Protein AF-A0A6V7HCN8-F1 (afdb_monomer_lite)

Radius of gyration: 25.18 Å; chains: 1; bounding box: 65×36×80 Å

Foldseek 3Di:
DPPPFDWDWDFWAKDFPPWKWKFQAQDPVDGTQIATPDPVSVPHPWDWPKDWDFDDPPPPPGTFKIKIKTKTFDPGAGFKMKMKTWMWIFDDDPDTDIDIEIEIDIDGDPARFQEKEKEFEWDWDDPDAPDDDIYIYTPPIDMDTHHDDDNVHMRMYMYMYGYDTDIDTHGDDPVVVVVCVVVVVVVVVVVVVVVVVD

Organism: NCBI:txid395501

Secondary structure (DSSP, 8-state):
-------EEE-PEEEEEEEEEEEEESBTTB--EEEES-GGG---SS--EEEEEEE-SS-SSS--EEEEEEEE--SS---EEEEEEEEEEEE-SSS-EEEEEEEEEEEE-SS-EEEEEEEEEEEEEE--SSS--EEEEEEEEEEEEEE---TTS-EEEEEEEEE---PEEE---HHHHHHHHHHHHHHHHHHHHHHHT-

Sequence (198 aa):
YSLKTYVLVEKPGVSFNYKYLLLANKDYNINPVVCSTFKTYKDNEIKDDCVVREIDTNIDGKKDILKFEAHFYTDQAVKSLKLLLFFNFQLNQLFTTTVESIAYLTHTLNEEVQKVCFYGDLILQQKSLLTSEVAAKITNKYVMEEAGYTNDNVIIIQAELVYKDHLIYYQPSIWEELKWIWIQYISCFLVLAYIAKH

InterPro domains:
  IPR019306 Transmembrane protein 231 [PF10149] (4-146)
  IPR019306 Transmembrane protein 231 [PTHR14605] (7-147)

Structure (mmCIF, N/CA/C/O backbone):
data_AF-A0A6V7HCN8-F1
#
_entry.id   AF-A0A6V7HCN8-F1
#
loop_
_atom_site.group_PDB
_atom_site.id
_atom_site.type_symbol
_atom_site.label_atom_id
_atom_site.label_alt_id
_atom_site.label_comp_id
_atom_site.label_asym_id
_atom_site.label_entity_id
_atom_site.label_seq_id
_atom_site.pdbx_PDB_ins_code
_atom_site.Cartn_x
_atom_site.Cartn_y
_atom_site.Cartn_z
_atom_site.occupancy
_atom_site.B_iso_or_equiv
_atom_site.auth_seq_id
_atom_site.auth_comp_id
_atom_site.auth_asym_id
_atom_site.auth_atom_id
_atom_site.pdbx_PDB_model_num
ATOM 1 N N . TYR A 1 1 ? -12.303 17.338 40.214 1.00 39.09 1 TYR A N 1
ATOM 2 C CA . TYR A 1 1 ? -12.497 15.952 39.756 1.00 39.09 1 TYR A CA 1
ATOM 3 C C . TYR A 1 1 ? -11.580 15.718 38.573 1.00 39.09 1 TYR A C 1
ATOM 5 O O . TYR A 1 1 ? -11.766 16.353 37.546 1.00 39.09 1 TYR A O 1
ATOM 13 N N . SER A 1 2 ? -10.532 14.915 38.758 1.00 32.19 2 SER A N 1
ATOM 14 C CA . SER A 1 2 ? -9.638 14.530 37.663 1.00 32.19 2 SER A CA 1
ATOM 15 C C . SER A 1 2 ? -10.388 13.518 36.800 1.00 32.19 2 SER A C 1
ATOM 17 O O . SER A 1 2 ? -10.763 12.460 37.307 1.00 32.19 2 SER A O 1
ATOM 19 N N . LEU A 1 3 ? -10.697 13.874 35.551 1.00 45.09 3 LEU A N 1
ATOM 20 C CA . LEU A 1 3 ? -11.291 12.951 34.586 1.00 45.09 3 LEU A CA 1
ATOM 21 C C . LEU A 1 3 ? -10.298 11.808 34.385 1.00 45.09 3 LEU A C 1
ATOM 23 O O . LEU A 1 3 ? -9.196 12.003 33.880 1.00 45.09 3 LEU A O 1
ATOM 27 N N . LYS A 1 4 ? -10.668 10.623 34.862 1.00 44.12 4 LYS A N 1
ATOM 28 C CA . LYS A 1 4 ? -9.879 9.410 34.697 1.00 44.12 4 LYS A CA 1
ATOM 29 C C . LYS A 1 4 ? -10.006 9.017 33.227 1.00 44.12 4 LYS A C 1
ATOM 31 O O . LYS A 1 4 ? -11.032 8.487 32.818 1.00 44.12 4 LYS A O 1
ATOM 36 N N . THR A 1 5 ? -9.012 9.362 32.417 1.00 50.47 5 THR A N 1
ATOM 37 C CA . THR A 1 5 ? -9.014 9.052 30.986 1.00 50.47 5 THR A CA 1
ATOM 38 C C . THR A 1 5 ? -8.833 7.547 30.819 1.00 50.47 5 THR A C 1
ATOM 40 O O . THR A 1 5 ? -7.733 7.022 30.980 1.00 50.47 5 THR A O 1
ATOM 43 N N . TYR A 1 6 ? -9.921 6.828 30.553 1.00 55.03 6 TYR A N 1
ATOM 44 C CA . TYR A 1 6 ? -9.846 5.430 30.151 1.00 55.03 6 TYR A CA 1
ATOM 45 C C . TYR A 1 6 ? -9.465 5.387 28.679 1.00 55.03 6 TYR A C 1
ATOM 47 O O . TYR A 1 6 ? -10.261 5.734 27.816 1.00 55.03 6 TYR A O 1
ATOM 55 N N . VAL A 1 7 ? -8.226 4.992 28.410 1.00 58.25 7 VAL A N 1
ATOM 56 C CA . VAL A 1 7 ? -7.756 4.701 27.062 1.00 58.25 7 VAL A CA 1
ATOM 57 C C . VAL A 1 7 ? -8.004 3.221 26.809 1.00 58.25 7 VAL A C 1
ATOM 59 O O . VAL A 1 7 ? -7.355 2.377 27.429 1.00 58.25 7 VAL A O 1
ATOM 62 N N . LEU A 1 8 ? -8.940 2.905 25.914 1.00 60.06 8 LEU A N 1
ATOM 63 C CA . LEU A 1 8 ? -9.013 1.562 25.346 1.00 60.06 8 LEU A CA 1
ATOM 64 C C . LEU A 1 8 ? -8.081 1.467 24.140 1.00 60.06 8 LEU A C 1
ATOM 66 O O . LEU A 1 8 ? -7.886 2.452 23.433 1.00 60.06 8 LEU A O 1
ATOM 70 N N . VAL A 1 9 ? -7.531 0.275 23.943 1.00 64.75 9 VAL A N 1
ATOM 71 C CA . VAL A 1 9 ? -6.580 -0.072 22.900 1.00 64.75 9 VAL A CA 1
ATOM 72 C C . VAL A 1 9 ? -7.155 -1.219 22.078 1.00 64.75 9 VAL A C 1
ATOM 74 O O . VAL A 1 9 ? -7.399 -2.293 22.623 1.00 64.75 9 VAL A O 1
ATOM 77 N N . GLU A 1 10 ? -7.312 -1.000 20.775 1.00 71.12 10 GLU A N 1
ATOM 78 C CA . GLU A 1 10 ? -7.805 -2.005 19.830 1.00 71.12 10 GLU A CA 1
ATOM 79 C C . GLU A 1 10 ? -6.794 -2.294 18.711 1.00 71.12 10 GLU A C 1
ATOM 81 O O . GLU A 1 10 ? -6.105 -1.387 18.240 1.00 71.12 10 GLU A O 1
ATOM 86 N N . LYS A 1 11 ? -6.739 -3.564 18.276 1.00 76.56 11 LYS A N 1
ATOM 87 C CA . LYS A 1 11 ? -6.034 -4.026 17.072 1.00 76.56 11 LYS A CA 1
ATOM 88 C C . LYS A 1 11 ? -7.039 -4.161 15.913 1.00 76.56 11 LYS A C 1
ATOM 90 O O . LYS A 1 11 ? -7.888 -5.053 15.986 1.00 76.56 11 LYS A O 1
ATOM 95 N N . PRO A 1 12 ? -6.949 -3.342 14.847 1.00 82.06 12 PRO A N 1
ATOM 96 C CA . PRO A 1 12 ? -7.844 -3.455 13.699 1.00 82.06 12 PRO A CA 1
ATOM 97 C C . PRO A 1 12 ? -7.558 -4.718 12.880 1.00 82.06 12 PRO A C 1
ATOM 99 O O . PRO A 1 12 ? -6.405 -5.092 12.667 1.00 82.06 12 PRO A O 1
ATOM 102 N N . GLY A 1 13 ? -8.609 -5.349 12.361 1.00 86.94 13 GLY A N 1
ATOM 103 C CA . GLY A 1 13 ? -8.475 -6.349 11.303 1.00 86.94 13 GLY A CA 1
ATOM 104 C C . GLY A 1 13 ? -8.160 -5.662 9.976 1.00 86.94 13 GLY A C 1
ATOM 105 O O . GLY A 1 13 ? -8.893 -4.762 9.577 1.00 86.94 13 GLY A O 1
ATOM 106 N N . VAL A 1 14 ? -7.087 -6.060 9.295 1.00 91.00 14 VAL A N 1
ATOM 107 C CA . VAL A 1 14 ? -6.696 -5.492 7.995 1.00 91.00 14 VAL A CA 1
ATOM 108 C C . VAL A 1 14 ? -7.159 -6.420 6.878 1.00 91.00 14 VAL A C 1
ATOM 110 O O . VAL A 1 14 ? -6.968 -7.631 6.956 1.00 91.00 14 VAL A O 1
ATOM 113 N N . SER A 1 15 ? -7.753 -5.853 5.832 1.00 91.62 15 SER A N 1
ATOM 114 C CA . SER A 1 15 ? -8.060 -6.574 4.596 1.00 91.62 15 SER A CA 1
ATOM 115 C C . SER A 1 15 ? -7.709 -5.718 3.387 1.00 91.62 15 SER A C 1
ATOM 117 O O . SER A 1 15 ? -8.043 -4.531 3.333 1.00 91.62 15 SER A O 1
ATOM 119 N N . PHE A 1 16 ? -7.004 -6.303 2.421 1.00 94.12 16 PHE A N 1
ATOM 120 C CA . PHE A 1 16 ? -6.712 -5.637 1.163 1.00 94.12 16 PHE A CA 1
ATOM 121 C C . PHE A 1 16 ? -7.877 -5.805 0.188 1.00 94.12 16 PHE A C 1
ATOM 123 O O . PHE A 1 16 ? -8.375 -6.905 -0.040 1.00 94.12 16 PHE A O 1
ATOM 130 N N . ASN A 1 17 ? -8.301 -4.709 -0.440 1.00 92.62 17 ASN A N 1
ATOM 131 C CA . ASN A 1 17 ? -9.475 -4.722 -1.316 1.00 92.62 17 ASN A CA 1
ATOM 132 C C . ASN A 1 17 ? -9.174 -5.237 -2.729 1.00 92.62 17 ASN A C 1
ATOM 134 O O . ASN A 1 17 ? -10.048 -5.159 -3.593 1.00 92.62 17 ASN A O 1
ATOM 138 N N . TYR A 1 18 ? -7.939 -5.679 -2.999 1.00 92.56 18 TYR A N 1
ATOM 139 C CA . TYR A 1 18 ? -7.466 -6.025 -4.344 1.00 92.56 18 TYR A CA 1
ATOM 140 C C . TYR A 1 18 ? -7.726 -4.906 -5.357 1.00 92.56 18 TYR A C 1
ATOM 142 O O . TYR A 1 18 ? -8.009 -5.151 -6.524 1.00 92.56 18 TYR A O 1
ATOM 150 N N . LYS A 1 19 ? -7.640 -3.656 -4.889 1.00 93.19 19 LYS A N 1
ATOM 151 C CA . LYS A 1 19 ? -7.724 -2.445 -5.703 1.00 93.19 19 LYS A CA 1
ATOM 152 C C . LYS A 1 19 ? -6.408 -1.699 -5.574 1.00 93.19 19 LYS A C 1
ATOM 154 O O . LYS A 1 19 ? -5.956 -1.433 -4.458 1.00 93.19 19 LYS A O 1
ATOM 159 N N . TYR A 1 20 ? -5.807 -1.364 -6.709 1.00 93.62 20 TYR A N 1
ATOM 160 C CA . TYR A 1 20 ? -4.538 -0.645 -6.755 1.00 93.62 20 TYR A CA 1
ATOM 161 C C . TYR A 1 20 ? -4.430 0.259 -7.983 1.00 93.62 20 TYR A C 1
ATOM 163 O O . TYR A 1 20 ? -5.088 0.052 -9.011 1.00 93.62 20 TYR A O 1
ATOM 171 N N . LEU A 1 21 ? -3.582 1.277 -7.863 1.00 93.12 21 LEU A N 1
ATOM 172 C CA . LEU A 1 21 ? -3.203 2.173 -8.948 1.00 93.12 21 LEU A CA 1
ATOM 173 C C . LEU A 1 21 ? -1.723 2.525 -8.804 1.00 93.12 21 LEU A C 1
ATOM 175 O O . LEU A 1 21 ? -1.341 3.249 -7.885 1.00 93.12 21 LEU A O 1
ATOM 179 N N . LEU A 1 22 ? -0.911 2.009 -9.716 1.00 93.12 22 LEU A N 1
ATOM 180 C CA . LEU A 1 22 ? 0.474 2.403 -9.915 1.00 93.12 22 LEU A CA 1
ATOM 181 C C . LEU A 1 22 ? 0.540 3.412 -11.063 1.00 93.12 22 LEU A C 1
ATOM 183 O O . LEU A 1 22 ? -0.032 3.172 -12.122 1.00 93.12 22 LEU A O 1
ATOM 187 N N . LEU A 1 23 ? 1.260 4.509 -10.854 1.00 92.12 23 LEU A N 1
ATOM 188 C CA . LEU A 1 23 ? 1.624 5.492 -11.867 1.00 92.12 23 LEU A CA 1
ATOM 189 C C . LEU A 1 23 ? 3.148 5.631 -11.864 1.00 92.12 23 LEU A C 1
ATOM 191 O O . LEU A 1 23 ? 3.724 6.174 -10.915 1.00 92.12 23 LEU A O 1
ATOM 195 N N . ALA A 1 24 ? 3.788 5.151 -12.922 1.00 91.81 24 ALA A N 1
ATOM 196 C CA . ALA A 1 24 ? 5.212 5.309 -13.169 1.00 91.81 24 ALA A CA 1
ATOM 197 C C . ALA A 1 24 ? 5.426 6.428 -14.198 1.00 91.81 24 ALA A C 1
ATOM 199 O O . ALA A 1 24 ? 5.250 6.244 -15.400 1.00 91.81 24 ALA A O 1
ATOM 200 N N . ASN A 1 25 ? 5.756 7.625 -13.714 1.00 91.69 25 ASN A N 1
ATOM 201 C CA . ASN A 1 25 ? 5.894 8.815 -14.549 1.00 91.69 25 ASN A CA 1
ATOM 202 C C . ASN A 1 25 ? 7.311 8.896 -15.122 1.00 91.69 25 ASN A C 1
ATOM 204 O O . ASN A 1 25 ? 8.282 8.944 -14.363 1.00 91.69 25 ASN A O 1
ATOM 208 N N . LYS A 1 26 ? 7.406 8.970 -16.450 1.00 88.25 26 LYS A N 1
ATOM 209 C CA . LYS A 1 26 ? 8.655 9.201 -17.188 1.00 88.25 26 LYS A CA 1
ATOM 210 C C . LYS A 1 26 ? 9.039 10.680 -17.207 1.00 88.25 26 LYS A C 1
ATOM 212 O O . LYS A 1 26 ? 10.163 11.039 -16.887 1.00 88.25 26 LYS A O 1
ATOM 217 N N . ASP A 1 27 ? 8.088 11.555 -17.535 1.00 82.62 27 ASP A N 1
ATOM 218 C CA . ASP A 1 27 ? 8.280 13.008 -17.559 1.00 82.62 27 ASP A CA 1
ATOM 219 C C . ASP A 1 27 ? 6.940 13.754 -17.435 1.00 82.62 27 ASP A C 1
ATOM 221 O O . ASP A 1 27 ? 5.881 13.134 -17.465 1.00 82.62 27 ASP A O 1
ATOM 225 N N . TYR A 1 28 ? 6.968 15.086 -17.330 1.00 76.12 28 TYR A N 1
ATOM 226 C CA . TYR A 1 28 ? 5.763 15.923 -17.224 1.00 76.12 28 TYR A CA 1
ATOM 227 C C . TYR A 1 28 ? 4.869 15.894 -18.472 1.00 76.12 28 TYR A C 1
ATOM 229 O O . TYR A 1 28 ? 3.658 16.063 -18.356 1.00 76.12 28 TYR A O 1
ATOM 237 N N . ASN A 1 29 ? 5.457 15.689 -19.653 1.00 79.69 29 ASN A N 1
ATOM 238 C CA . ASN A 1 29 ? 4.760 15.771 -20.943 1.00 79.69 29 ASN A CA 1
ATOM 239 C C . ASN A 1 29 ? 4.456 14.399 -21.559 1.00 79.69 29 ASN A C 1
ATOM 241 O O . ASN A 1 29 ? 3.999 14.325 -22.697 1.00 79.69 29 ASN A O 1
ATOM 245 N N . ILE A 1 30 ? 4.766 13.318 -20.845 1.00 81.88 30 ILE A N 1
ATOM 246 C CA . ILE A 1 30 ? 4.691 11.954 -21.363 1.00 81.88 30 ILE A CA 1
ATOM 247 C C . ILE A 1 30 ? 3.754 11.166 -20.468 1.00 81.88 30 ILE A C 1
ATOM 249 O O . ILE A 1 30 ? 3.858 11.230 -19.242 1.00 81.88 30 ILE A O 1
ATOM 253 N N . ASN A 1 31 ? 2.845 10.413 -21.087 1.00 83.12 31 ASN A N 1
ATOM 254 C CA . ASN A 1 31 ? 1.912 9.582 -20.345 1.00 83.12 31 ASN A CA 1
ATOM 255 C C . ASN A 1 31 ? 2.682 8.611 -19.432 1.00 83.12 31 ASN A C 1
ATOM 257 O O . ASN A 1 31 ? 3.656 7.985 -19.875 1.00 83.12 31 ASN A O 1
ATOM 261 N N . PRO A 1 32 ? 2.284 8.496 -18.155 1.00 87.00 32 PRO A N 1
ATOM 262 C CA . PRO A 1 32 ? 2.897 7.540 -17.253 1.00 87.00 32 PRO A CA 1
ATOM 263 C C . PRO A 1 32 ? 2.566 6.116 -17.690 1.00 87.00 32 PRO A C 1
ATOM 265 O O . PRO A 1 32 ? 1.514 5.864 -18.275 1.00 87.00 32 PRO A O 1
ATOM 268 N N . VAL A 1 33 ? 3.429 5.172 -17.327 1.00 88.00 33 VAL A N 1
ATOM 269 C CA . VAL A 1 33 ? 3.049 3.762 -17.348 1.00 88.00 33 VAL A CA 1
ATOM 270 C C . VAL A 1 33 ? 2.113 3.537 -16.168 1.00 88.00 33 VAL A C 1
ATOM 272 O O . VAL A 1 33 ? 2.497 3.726 -15.010 1.00 88.00 33 VAL A O 1
ATOM 275 N N . VAL A 1 34 ? 0.861 3.196 -16.455 1.00 88.75 34 VAL A N 1
ATOM 276 C CA . VAL A 1 34 ? -0.126 2.905 -15.418 1.00 88.75 34 VAL A CA 1
ATOM 277 C C . VAL A 1 34 ? -0.167 1.400 -15.197 1.00 88.75 34 VAL A C 1
ATOM 279 O O . VAL A 1 34 ? 0.010 0.632 -16.130 1.00 88.75 34 VAL A O 1
ATOM 282 N N . CYS A 1 35 ? -0.424 0.958 -13.975 1.00 88.44 35 CYS A N 1
ATOM 283 C CA . CYS A 1 35 ? -0.897 -0.399 -13.757 1.00 88.44 35 CYS A CA 1
ATOM 284 C C . CYS A 1 35 ? -1.997 -0.398 -12.709 1.00 88.44 35 CYS A C 1
ATOM 286 O O . CYS A 1 35 ? -1.803 0.079 -11.585 1.00 88.44 35 CYS A O 1
ATOM 288 N N . SER A 1 36 ? -3.185 -0.875 -13.077 1.00 88.06 36 SER A N 1
ATOM 289 C CA . SER A 1 36 ? -4.358 -0.681 -12.235 1.00 88.06 36 SER A CA 1
ATOM 290 C C . SER A 1 36 ? -5.448 -1.723 -12.423 1.00 88.06 36 SER A C 1
ATOM 292 O O . SER A 1 36 ? -5.665 -2.267 -13.497 1.00 88.06 36 SER A O 1
ATOM 294 N N . THR A 1 37 ? -6.231 -1.915 -11.365 1.00 87.12 37 THR A N 1
ATOM 295 C CA . THR A 1 37 ? -7.496 -2.658 -11.404 1.00 87.12 37 THR A CA 1
ATOM 296 C C . THR A 1 37 ? -8.666 -1.835 -11.951 1.00 87.12 37 THR A C 1
ATOM 298 O O . THR A 1 37 ? -9.747 -2.375 -12.193 1.00 87.12 37 THR A O 1
ATOM 301 N N . PHE A 1 38 ? -8.503 -0.517 -12.110 1.00 84.62 38 PHE A N 1
ATOM 302 C CA . PHE A 1 38 ? -9.566 0.384 -12.550 1.00 84.62 38 PHE A CA 1
ATOM 303 C C . PHE A 1 38 ? -9.623 0.484 -14.079 1.00 84.62 38 PHE A C 1
ATOM 305 O O . PHE A 1 38 ? -8.653 0.845 -14.735 1.00 84.62 38 PHE A O 1
ATOM 312 N N . LYS A 1 39 ? -10.805 0.231 -14.659 1.00 73.06 39 LYS A N 1
ATOM 313 C CA . LYS A 1 39 ? -11.010 0.242 -16.120 1.00 73.06 39 LYS A CA 1
ATOM 314 C C . LYS A 1 39 ? -10.942 1.637 -16.757 1.00 73.06 39 LYS A C 1
ATOM 316 O O . LYS A 1 39 ? -10.807 1.720 -17.968 1.00 73.06 39 LYS A O 1
ATOM 321 N N . THR A 1 40 ? -11.072 2.707 -15.973 1.00 70.62 40 THR A N 1
ATOM 322 C CA . THR A 1 40 ? -11.107 4.096 -16.467 1.00 70.62 40 THR A CA 1
ATOM 323 C C . THR A 1 40 ? -9.747 4.579 -16.976 1.00 70.62 40 THR A C 1
ATOM 325 O O . THR A 1 40 ? -9.699 5.458 -17.823 1.00 70.62 40 THR A O 1
ATOM 328 N N . TYR A 1 41 ? -8.650 3.981 -16.506 1.00 62.78 41 TYR A N 1
ATOM 329 C CA . TYR A 1 41 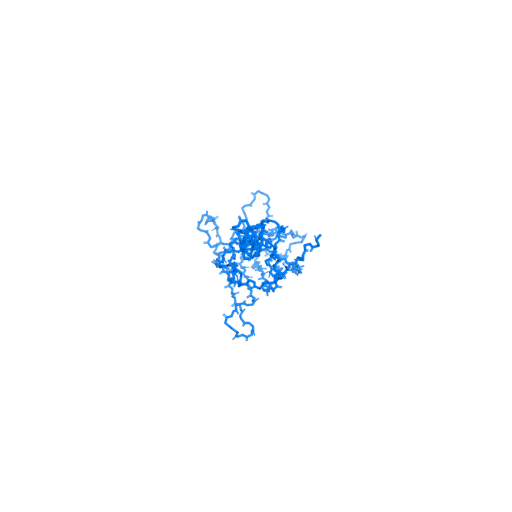? -7.278 4.351 -16.877 1.00 62.78 41 TYR A CA 1
ATOM 330 C C . TYR A 1 41 ? -6.690 3.424 -17.956 1.00 62.78 41 TYR A C 1
ATOM 332 O O . TYR A 1 41 ? -5.488 3.201 -17.994 1.00 62.78 41 TYR A O 1
ATOM 340 N N . LYS A 1 42 ? -7.548 2.831 -18.798 1.00 53.94 42 LYS A N 1
ATOM 341 C CA . LYS A 1 42 ? -7.196 1.730 -19.710 1.00 53.94 42 LYS A CA 1
ATOM 342 C C . LYS A 1 42 ? -6.492 2.109 -21.011 1.00 53.94 42 LYS A C 1
ATOM 344 O O . LYS A 1 42 ? -6.131 1.187 -21.737 1.00 53.94 42 LYS A O 1
ATOM 349 N N . ASP A 1 43 ? -6.264 3.387 -21.301 1.00 57.56 43 ASP A N 1
ATOM 350 C CA . ASP A 1 43 ? -5.416 3.789 -22.436 1.00 57.56 43 ASP A CA 1
ATOM 351 C C . ASP A 1 43 ? -3.927 3.620 -22.079 1.00 57.56 43 ASP A C 1
ATOM 353 O O . ASP A 1 43 ? -3.138 4.561 -22.093 1.00 57.56 43 ASP A O 1
ATOM 357 N N . ASN A 1 44 ? -3.561 2.392 -21.713 1.00 56.62 44 ASN A N 1
ATOM 358 C CA . ASN A 1 44 ? -2.193 1.935 -21.545 1.00 56.62 44 ASN A CA 1
ATOM 359 C C . ASN A 1 44 ? -1.800 1.130 -22.779 1.00 56.62 44 ASN A C 1
ATOM 361 O O . ASN A 1 44 ? -2.434 0.128 -23.106 1.00 56.62 44 ASN A O 1
ATOM 365 N N . GLU A 1 45 ? -0.708 1.521 -23.427 1.00 55.25 45 GLU A N 1
ATOM 366 C CA . GLU A 1 45 ? -0.130 0.780 -24.555 1.00 55.25 45 GLU A CA 1
ATOM 367 C C . GLU A 1 45 ? 0.547 -0.539 -24.125 1.00 55.25 45 GLU A C 1
ATOM 369 O O . GLU A 1 45 ? 0.912 -1.355 -24.971 1.00 55.25 45 GLU A O 1
ATOM 374 N N . ILE A 1 46 ? 0.704 -0.782 -22.816 1.00 58.94 46 ILE A N 1
ATOM 375 C CA . ILE A 1 46 ? 1.430 -1.930 -22.259 1.00 58.94 46 ILE A CA 1
ATOM 376 C C . ILE A 1 46 ? 0.452 -2.959 -21.680 1.00 58.94 46 ILE A C 1
ATOM 378 O O . ILE A 1 46 ? -0.557 -2.626 -21.061 1.00 58.94 46 ILE A O 1
ATOM 382 N N . LYS A 1 47 ? 0.772 -4.244 -21.870 1.00 64.69 47 LYS A N 1
ATOM 383 C CA . LYS A 1 47 ? 0.084 -5.362 -21.221 1.00 64.69 47 LYS A CA 1
ATOM 384 C C . LYS A 1 47 ? 0.438 -5.351 -19.730 1.00 64.69 47 LYS A C 1
ATOM 386 O O . LYS A 1 47 ? 1.550 -5.726 -19.382 1.00 64.69 47 LYS A O 1
ATOM 391 N N . ASP A 1 48 ? -0.493 -4.908 -18.887 1.00 63.78 48 ASP A N 1
ATOM 392 C CA . ASP A 1 48 ? -0.332 -4.834 -17.427 1.00 63.78 48 ASP A CA 1
ATOM 393 C C . ASP A 1 48 ? 0.099 -6.199 -16.833 1.00 63.78 48 ASP A C 1
ATOM 395 O O . ASP A 1 48 ? -0.735 -7.089 -16.649 1.00 63.78 48 ASP A O 1
ATOM 399 N N . ASP A 1 49 ? 1.390 -6.378 -16.526 1.00 76.25 49 ASP A N 1
ATOM 400 C CA . ASP A 1 49 ? 1.928 -7.535 -15.788 1.00 76.25 49 ASP A CA 1
ATOM 401 C C . ASP A 1 49 ? 2.156 -7.147 -14.323 1.00 76.25 49 ASP A C 1
ATOM 403 O O . ASP A 1 49 ? 3.282 -6.977 -13.851 1.00 76.25 49 ASP A O 1
ATOM 407 N N . CYS A 1 50 ? 1.050 -6.918 -13.610 1.00 86.69 50 CYS A N 1
ATOM 408 C CA . CYS A 1 50 ? 1.080 -6.649 -12.177 1.00 86.69 50 CYS A CA 1
ATOM 409 C C . CYS A 1 50 ? 0.466 -7.793 -11.396 1.00 86.69 50 CYS A C 1
ATOM 411 O O . CYS A 1 50 ? -0.684 -8.182 -11.607 1.00 86.69 50 CYS A O 1
ATOM 413 N N . VAL A 1 51 ? 1.239 -8.282 -10.439 1.00 91.81 51 VAL A N 1
ATOM 414 C CA . VAL A 1 51 ? 0.898 -9.400 -9.581 1.00 91.81 51 VAL A CA 1
ATOM 415 C C . VAL A 1 51 ? 0.853 -8.901 -8.146 1.00 91.81 51 VAL A C 1
ATOM 417 O O . VAL A 1 51 ? 1.796 -8.296 -7.639 1.00 91.81 51 VAL A O 1
ATOM 420 N N . VAL A 1 52 ? -0.256 -9.180 -7.466 1.00 93.56 52 VAL A N 1
ATOM 421 C CA . VAL A 1 52 ? -0.424 -8.856 -6.047 1.00 93.56 52 VAL A CA 1
ATOM 422 C C . VAL A 1 52 ? -0.693 -10.129 -5.266 1.00 93.56 52 VAL A C 1
ATOM 424 O O . VAL A 1 52 ? -1.493 -10.965 -5.685 1.00 93.56 52 VAL A O 1
ATOM 427 N N . ARG A 1 53 ? 0.003 -10.294 -4.142 1.00 94.69 53 ARG A N 1
ATOM 428 C CA . ARG A 1 53 ? -0.042 -11.485 -3.290 1.00 94.69 53 ARG A CA 1
ATOM 429 C C . ARG A 1 53 ? -0.103 -11.078 -1.824 1.00 94.69 53 ARG A C 1
ATOM 431 O O . ARG A 1 53 ? 0.630 -10.193 -1.399 1.00 94.69 53 ARG A O 1
ATOM 438 N N . GLU A 1 54 ? -0.933 -11.763 -1.046 1.00 94.62 54 GLU A N 1
ATOM 439 C CA . GLU A 1 54 ? -0.965 -11.640 0.413 1.00 94.62 54 GLU A CA 1
ATOM 440 C C . GLU A 1 54 ? -0.462 -12.929 1.066 1.00 94.62 54 GLU A C 1
ATOM 442 O O . GLU A 1 54 ? -0.921 -14.031 0.742 1.00 94.62 54 GLU A O 1
ATOM 447 N N . ILE A 1 55 ? 0.463 -12.787 2.009 1.00 94.69 55 ILE A N 1
ATOM 448 C CA . ILE A 1 55 ? 1.127 -13.890 2.701 1.00 94.69 55 ILE A CA 1
ATOM 449 C C . ILE A 1 55 ? 0.673 -13.903 4.155 1.00 94.69 55 ILE A C 1
ATOM 451 O O . ILE A 1 55 ? 0.642 -12.869 4.818 1.00 94.69 55 ILE A O 1
ATOM 455 N N . ASP A 1 56 ? 0.318 -15.094 4.618 1.00 93.25 56 ASP A N 1
ATOM 456 C CA . ASP A 1 56 ? 0.072 -15.428 6.018 1.00 93.25 56 ASP A CA 1
ATOM 457 C C . ASP A 1 56 ? 1.328 -16.160 6.515 1.00 93.25 56 ASP A C 1
ATOM 459 O O . ASP A 1 56 ? 1.681 -17.216 5.982 1.00 93.25 56 ASP A O 1
ATOM 463 N N . THR A 1 57 ? 2.071 -15.539 7.431 1.00 92.25 57 THR A N 1
ATOM 464 C CA . THR A 1 57 ? 3.396 -16.011 7.867 1.00 92.25 57 THR A CA 1
ATOM 465 C C . THR A 1 57 ? 3.284 -16.957 9.057 1.00 92.25 57 THR A C 1
ATOM 467 O O . THR A 1 57 ? 4.134 -17.833 9.227 1.00 92.25 57 THR A O 1
ATOM 470 N N . ASN A 1 58 ? 2.254 -16.791 9.888 1.00 91.75 58 ASN A N 1
ATOM 471 C CA . ASN A 1 58 ? 2.047 -17.571 11.108 1.00 91.75 58 ASN A CA 1
ATOM 472 C C . ASN A 1 58 ? 0.940 -18.642 10.971 1.00 91.75 58 ASN A C 1
ATOM 474 O O . ASN A 1 58 ? 0.751 -19.429 11.898 1.00 91.75 58 ASN A O 1
ATOM 478 N N . ILE A 1 59 ? 0.277 -18.714 9.809 1.00 90.62 59 ILE A N 1
ATOM 479 C CA . ILE A 1 59 ? -0.791 -19.662 9.461 1.00 90.62 59 ILE A CA 1
ATOM 480 C C . ILE A 1 59 ? -1.994 -19.521 10.414 1.00 90.62 59 ILE A C 1
ATOM 482 O O . ILE A 1 59 ? -2.656 -20.502 10.760 1.00 90.62 59 ILE A O 1
ATOM 486 N N . ASP A 1 60 ? -2.284 -18.302 10.874 1.00 89.88 60 ASP A N 1
ATOM 487 C CA . ASP A 1 60 ? -3.438 -18.023 11.737 1.00 89.88 60 ASP A CA 1
ATOM 488 C C . ASP A 1 60 ? -4.724 -17.707 10.945 1.00 89.88 60 ASP A C 1
ATOM 490 O O . ASP A 1 60 ? -5.792 -17.491 11.529 1.00 89.88 60 ASP A O 1
ATOM 494 N N . GLY A 1 61 ? -4.640 -17.726 9.609 1.00 86.69 61 GLY A N 1
ATOM 495 C CA . GLY A 1 61 ? -5.731 -17.414 8.692 1.00 86.69 61 GLY A CA 1
ATOM 496 C C . GLY A 1 61 ? -5.869 -15.921 8.390 1.00 86.69 61 GLY A C 1
ATOM 497 O O . GLY A 1 61 ? -6.722 -15.549 7.577 1.00 86.69 61 GLY A O 1
ATOM 498 N N . LYS A 1 62 ? -5.050 -15.059 9.001 1.00 88.31 62 LYS A N 1
ATOM 499 C CA . LYS A 1 62 ? -4.961 -13.629 8.705 1.00 88.31 62 LYS A CA 1
ATOM 500 C C . LYS A 1 62 ? -3.739 -13.363 7.842 1.00 88.31 62 LYS A C 1
ATOM 502 O O . LYS A 1 62 ? -2.709 -14.015 7.922 1.00 88.31 62 LYS A O 1
ATOM 507 N N . LYS A 1 63 ? -3.873 -12.391 6.948 1.00 91.75 63 LYS A N 1
ATOM 508 C CA . LYS A 1 63 ? -2.761 -11.961 6.106 1.00 91.75 63 LYS A CA 1
ATOM 509 C C . LYS A 1 63 ? -1.858 -11.039 6.915 1.00 91.75 63 LYS A C 1
ATOM 511 O O . LYS A 1 63 ? -2.365 -10.166 7.612 1.00 91.75 63 LYS A O 1
ATOM 516 N N . ASP A 1 64 ? -0.550 -11.226 6.788 1.00 92.62 64 ASP A N 1
ATOM 517 C CA . ASP A 1 64 ? 0.471 -10.451 7.499 1.00 92.62 64 ASP A CA 1
ATOM 518 C C . ASP A 1 64 ? 1.247 -9.524 6.564 1.00 92.62 64 ASP A C 1
ATOM 520 O O . ASP A 1 64 ? 1.708 -8.464 6.979 1.00 92.62 64 ASP A O 1
ATOM 524 N N . ILE A 1 65 ? 1.455 -9.938 5.311 1.00 95.06 65 ILE A N 1
ATOM 525 C CA . ILE A 1 65 ? 2.326 -9.230 4.369 1.00 95.06 65 ILE A CA 1
ATOM 526 C C . ILE A 1 65 ? 1.632 -9.100 3.019 1.00 95.06 65 ILE A C 1
ATOM 528 O O . ILE A 1 65 ? 1.191 -10.093 2.439 1.00 95.06 65 ILE A O 1
ATOM 532 N N . LEU A 1 66 ? 1.607 -7.884 2.479 1.00 96.69 66 LEU A N 1
ATOM 533 C CA . LEU A 1 66 ? 1.231 -7.609 1.097 1.00 96.69 66 LEU A CA 1
ATOM 534 C C . LEU A 1 66 ? 2.486 -7.488 0.238 1.00 96.69 66 LEU A C 1
ATOM 536 O O . LEU A 1 66 ? 3.340 -6.651 0.519 1.00 96.69 66 LEU A O 1
ATOM 540 N N . LYS A 1 67 ? 2.557 -8.262 -0.843 1.00 96.88 67 LYS A N 1
ATOM 541 C CA .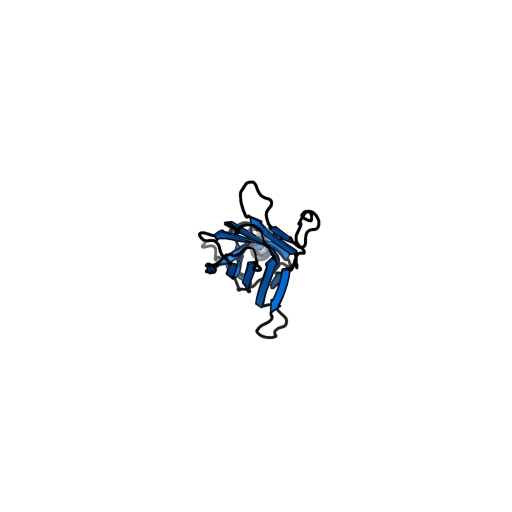 LYS A 1 67 ? 3.569 -8.131 -1.893 1.00 96.88 67 LYS A CA 1
ATOM 542 C C . LYS A 1 67 ? 2.906 -7.684 -3.189 1.00 96.88 67 LYS A C 1
ATOM 544 O O . LYS A 1 67 ? 2.035 -8.371 -3.718 1.00 96.88 67 LYS A O 1
ATOM 549 N N . PHE A 1 68 ? 3.328 -6.537 -3.689 1.00 96.12 68 PHE A N 1
ATOM 550 C CA . PHE A 1 68 ? 2.947 -5.979 -4.977 1.00 96.12 68 PHE A CA 1
ATOM 551 C C . PHE A 1 68 ? 4.164 -6.019 -5.897 1.00 96.12 68 PHE A C 1
ATOM 553 O O . PHE A 1 68 ? 5.255 -5.630 -5.489 1.00 96.12 68 PHE A O 1
ATOM 560 N N . GLU A 1 69 ? 3.980 -6.481 -7.124 1.00 95.12 69 GLU A N 1
ATOM 561 C CA . GLU A 1 69 ? 5.040 -6.619 -8.114 1.00 95.12 69 GLU A CA 1
ATOM 562 C C . GLU A 1 69 ? 4.497 -6.199 -9.479 1.00 95.12 69 GLU A C 1
ATOM 564 O O . GLU A 1 69 ? 3.416 -6.630 -9.872 1.00 95.12 69 GLU A O 1
ATOM 569 N N . ALA A 1 70 ? 5.214 -5.321 -10.172 1.00 92.94 70 ALA A N 1
ATOM 570 C CA . ALA A 1 70 ? 4.843 -4.813 -11.483 1.00 92.94 70 ALA A CA 1
ATOM 571 C C . ALA A 1 70 ? 6.038 -4.879 -12.428 1.00 92.94 70 ALA A C 1
ATOM 573 O O . ALA A 1 70 ? 7.122 -4.390 -12.096 1.00 92.94 70 ALA A O 1
ATOM 574 N N . HIS A 1 71 ? 5.806 -5.454 -13.603 1.00 91.88 71 HIS A N 1
ATOM 575 C CA . HIS A 1 71 ? 6.796 -5.648 -14.651 1.00 91.88 71 HIS A CA 1
ATOM 576 C C . HIS A 1 71 ? 6.334 -4.955 -15.928 1.00 91.88 71 HIS A C 1
ATOM 578 O O . HIS A 1 71 ? 5.238 -5.211 -16.424 1.00 91.88 71 HIS A O 1
ATOM 584 N N . PHE A 1 72 ? 7.157 -4.067 -16.477 1.00 88.94 72 PHE A N 1
ATOM 585 C CA . PHE A 1 72 ? 6.839 -3.419 -17.747 1.00 88.94 72 PHE A CA 1
ATOM 586 C C . PHE A 1 72 ? 8.083 -2.950 -18.494 1.00 88.94 72 PHE A C 1
ATOM 588 O O . PHE A 1 72 ? 9.122 -2.661 -17.904 1.00 88.94 72 PHE A O 1
ATOM 595 N N . TYR A 1 73 ? 7.946 -2.849 -19.812 1.00 87.44 73 TYR A N 1
ATOM 596 C CA . TYR A 1 73 ? 8.924 -2.199 -20.674 1.00 87.44 73 TYR A CA 1
ATOM 597 C C . TYR A 1 73 ? 8.592 -0.719 -20.806 1.00 87.44 73 TYR A C 1
ATOM 599 O O . TYR A 1 73 ? 7.425 -0.333 -20.829 1.00 87.44 73 TYR A O 1
ATOM 607 N N . THR A 1 74 ? 9.620 0.109 -20.916 1.00 85.38 74 THR A N 1
ATOM 608 C CA . THR A 1 74 ? 9.469 1.537 -21.170 1.00 85.38 74 THR A CA 1
ATOM 609 C C . THR A 1 74 ? 10.592 1.996 -22.088 1.00 85.38 74 THR A C 1
ATOM 611 O O . THR A 1 74 ? 11.698 1.470 -22.058 1.00 85.38 74 THR A O 1
ATOM 614 N N . ASP A 1 75 ? 10.276 2.956 -22.942 1.00 85.50 75 ASP A N 1
ATOM 615 C CA . ASP A 1 75 ? 11.198 3.606 -23.870 1.00 85.50 75 ASP A CA 1
ATOM 616 C C . ASP A 1 75 ? 12.075 4.663 -23.183 1.00 85.50 75 ASP A C 1
ATOM 618 O O . ASP A 1 75 ? 13.125 5.043 -23.703 1.00 85.50 75 ASP A O 1
ATOM 622 N N . GLN A 1 76 ? 11.639 5.142 -22.017 1.00 87.81 76 GLN A N 1
ATOM 623 C CA . GLN A 1 76 ? 12.351 6.124 -21.208 1.00 87.81 76 GLN A CA 1
ATOM 624 C C . GLN A 1 76 ? 12.374 5.738 -19.734 1.00 87.81 76 GLN A C 1
ATOM 626 O O . GLN A 1 76 ? 11.420 5.144 -19.217 1.00 87.81 76 GLN A O 1
ATOM 631 N N . ALA A 1 77 ? 13.438 6.165 -19.054 1.00 88.94 77 ALA A N 1
ATOM 632 C CA . ALA A 1 77 ? 13.607 5.966 -17.628 1.00 88.94 77 ALA A CA 1
ATOM 633 C C . ALA A 1 77 ? 12.452 6.592 -16.833 1.00 88.94 77 ALA A C 1
ATOM 635 O O . ALA A 1 77 ? 11.961 7.687 -17.128 1.00 88.94 77 ALA A O 1
ATOM 636 N N . VAL A 1 78 ? 12.023 5.891 -15.789 1.00 91.50 78 VAL A N 1
ATOM 637 C CA . VAL A 1 78 ? 10.986 6.376 -14.880 1.00 91.50 78 VAL A CA 1
ATOM 638 C C . VAL A 1 78 ? 11.607 7.362 -13.894 1.00 91.50 78 VAL A C 1
ATOM 640 O O . VAL A 1 78 ? 12.597 7.048 -13.245 1.00 91.5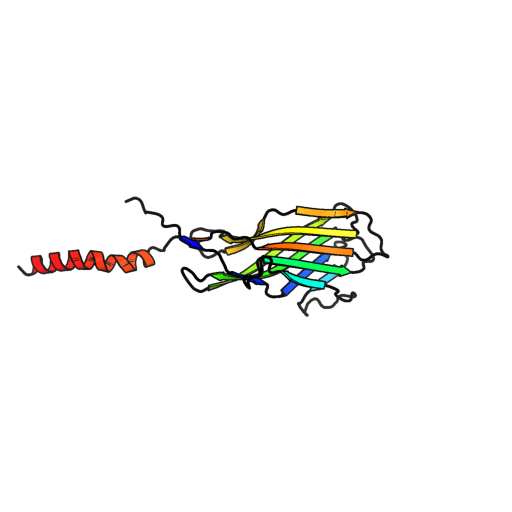0 78 VAL A O 1
ATOM 643 N N . LYS A 1 79 ? 11.003 8.544 -13.740 1.00 92.75 79 LYS A N 1
ATOM 644 C CA . LYS A 1 79 ? 11.465 9.590 -12.810 1.00 92.75 79 LYS A CA 1
ATOM 645 C C . LYS A 1 79 ? 10.724 9.586 -11.480 1.00 92.75 79 LYS A C 1
ATOM 647 O O . LYS A 1 79 ? 11.274 9.988 -10.460 1.00 92.75 79 LYS A O 1
ATOM 652 N N . SER A 1 80 ? 9.451 9.189 -11.460 1.00 93.81 80 SER A N 1
ATOM 653 C CA . SER A 1 80 ? 8.696 9.129 -10.204 1.00 93.81 80 SER A CA 1
ATOM 654 C C . SER A 1 80 ? 7.642 8.041 -10.191 1.00 93.81 80 SER A C 1
ATOM 656 O O . SER A 1 80 ? 6.980 7.768 -11.191 1.00 93.81 80 SER A O 1
ATOM 658 N N . LEU A 1 81 ? 7.451 7.467 -9.012 1.00 94.25 81 LEU A N 1
ATOM 659 C CA . LEU A 1 81 ? 6.521 6.386 -8.750 1.00 94.25 81 LEU A CA 1
ATOM 660 C C . LEU A 1 81 ? 5.460 6.853 -7.768 1.00 94.25 81 LEU A C 1
ATOM 662 O O . LEU A 1 81 ? 5.779 7.445 -6.738 1.00 94.25 81 LEU A O 1
ATOM 666 N N . LYS A 1 82 ? 4.199 6.564 -8.081 1.00 95.25 82 LYS A N 1
ATOM 667 C CA . LYS A 1 82 ? 3.061 6.743 -7.178 1.00 95.25 82 LYS A CA 1
ATOM 668 C C . LYS A 1 82 ? 2.266 5.450 -7.148 1.00 95.25 82 LYS A C 1
ATOM 670 O O . LYS A 1 82 ? 1.759 5.026 -8.178 1.00 95.25 82 LYS A O 1
ATOM 675 N N . LEU A 1 83 ? 2.144 4.837 -5.981 1.00 95.56 83 LEU A N 1
ATOM 676 C CA . LEU A 1 83 ? 1.386 3.611 -5.773 1.00 95.56 83 LEU A CA 1
ATOM 677 C C . LEU A 1 83 ? 0.314 3.857 -4.710 1.00 95.56 83 LEU A C 1
ATOM 679 O O . LEU A 1 83 ? 0.608 4.248 -3.580 1.00 95.56 83 LEU A O 1
ATOM 683 N N . LEU A 1 84 ? -0.940 3.642 -5.099 1.00 95.69 84 LEU A N 1
ATOM 684 C CA . LEU A 1 84 ? -2.107 3.704 -4.232 1.00 95.69 84 LEU A CA 1
ATOM 685 C C . LEU A 1 84 ? -2.625 2.286 -4.011 1.00 95.69 84 LEU A C 1
ATOM 687 O O . LEU A 1 84 ? -2.933 1.576 -4.970 1.00 95.69 84 LEU A O 1
ATOM 691 N N . LEU A 1 85 ? -2.752 1.900 -2.746 1.00 96.06 85 LEU A N 1
ATOM 692 C CA . LEU A 1 85 ? -3.243 0.595 -2.312 1.00 96.06 85 LEU A CA 1
ATOM 693 C C . LEU A 1 85 ? -4.452 0.803 -1.400 1.00 96.06 85 LEU A C 1
ATOM 695 O O . LEU A 1 85 ? -4.391 1.600 -0.465 1.00 96.06 85 LEU A O 1
ATOM 699 N N . PHE A 1 86 ? -5.553 0.112 -1.675 1.00 95.56 86 PHE A N 1
ATOM 700 C CA . PHE A 1 86 ? -6.827 0.336 -0.991 1.00 95.56 86 PHE A CA 1
ATOM 701 C C . PHE A 1 86 ? -7.106 -0.781 0.016 1.00 95.56 86 PHE A C 1
ATOM 703 O O . PHE A 1 86 ? -7.084 -1.962 -0.335 1.00 95.56 86 PHE A O 1
ATOM 710 N N . PHE A 1 87 ? -7.421 -0.399 1.249 1.00 94.62 87 PHE A N 1
ATOM 711 C CA . PHE A 1 87 ? -7.608 -1.305 2.377 1.00 94.62 87 PHE A CA 1
ATOM 712 C C . PHE A 1 87 ? -8.911 -1.021 3.111 1.00 94.62 87 PHE A C 1
ATOM 714 O O . PHE A 1 87 ? -9.349 0.127 3.202 1.00 94.62 87 PHE A O 1
ATOM 721 N N . ASN A 1 88 ? -9.461 -2.070 3.711 1.00 92.25 88 ASN A N 1
ATOM 722 C CA . ASN A 1 88 ? -10.534 -1.991 4.686 1.00 92.25 88 ASN A CA 1
ATOM 723 C C . ASN A 1 88 ? -10.001 -2.420 6.053 1.00 92.25 88 ASN A C 1
ATOM 725 O O . ASN A 1 88 ? -9.454 -3.517 6.201 1.00 92.25 88 ASN A O 1
ATOM 729 N N . PHE A 1 89 ? -10.195 -1.562 7.051 1.00 89.38 89 PHE A N 1
ATOM 730 C CA . PHE A 1 89 ? -9.838 -1.820 8.440 1.00 89.38 89 PHE A CA 1
ATOM 731 C C . PHE A 1 89 ? -11.094 -2.052 9.272 1.00 89.38 89 PHE A C 1
ATOM 733 O O . PHE A 1 89 ? -11.955 -1.181 9.360 1.00 89.38 89 PHE A O 1
ATOM 740 N N . GLN A 1 90 ? -11.204 -3.222 9.888 1.00 86.81 90 GLN A N 1
ATOM 741 C CA . GLN A 1 90 ? -12.343 -3.609 10.712 1.00 86.81 90 GLN A CA 1
ATOM 742 C C . GLN A 1 90 ? -12.039 -3.358 12.190 1.00 86.81 90 GLN A C 1
ATOM 744 O O . GLN A 1 90 ? -11.045 -3.866 12.712 1.00 86.81 90 GLN A O 1
ATOM 749 N N . LEU A 1 91 ? -12.908 -2.599 12.854 1.00 81.88 91 LEU A N 1
ATOM 750 C CA . LEU A 1 91 ? -12.916 -2.390 14.302 1.00 81.88 91 LEU A CA 1
ATOM 751 C C . LEU A 1 91 ? -14.133 -3.119 14.865 1.00 81.88 91 LEU A C 1
ATOM 753 O O . LEU A 1 91 ? -15.223 -2.986 14.316 1.00 81.88 91 LEU A O 1
ATOM 757 N N . ASN A 1 92 ? -13.944 -3.915 15.911 1.00 76.06 92 ASN A N 1
ATOM 758 C CA . ASN A 1 92 ? -14.948 -4.804 16.489 1.00 76.06 92 ASN A CA 1
ATOM 759 C C . ASN A 1 92 ? -15.015 -4.752 18.026 1.00 76.06 92 ASN A C 1
ATOM 761 O O . ASN A 1 92 ? -15.958 -5.310 18.583 1.00 76.06 92 ASN A O 1
ATOM 765 N N . GLN A 1 93 ? -14.053 -4.147 18.735 1.00 71.00 93 GLN A N 1
ATOM 766 C CA . GLN A 1 93 ? -14.012 -4.230 20.204 1.00 71.00 93 GLN A CA 1
ATOM 767 C C . GLN A 1 93 ? -15.029 -3.318 20.899 1.00 71.00 93 GLN A C 1
ATOM 769 O O . GLN A 1 93 ? -15.692 -3.761 21.834 1.00 71.00 93 GLN A O 1
ATOM 774 N N . LEU A 1 94 ? -15.154 -2.057 20.474 1.00 65.94 94 LEU A N 1
ATOM 775 C CA . LEU A 1 94 ? -16.099 -1.098 21.074 1.00 65.94 94 LEU A CA 1
ATOM 776 C C . LEU A 1 94 ? -17.337 -0.863 20.214 1.00 65.94 94 LEU A C 1
ATOM 778 O O . LEU A 1 94 ? -18.445 -0.731 20.728 1.00 65.94 94 LEU A O 1
ATOM 782 N N . PHE A 1 95 ? -17.139 -0.798 18.903 1.00 66.38 95 PHE A N 1
ATOM 783 C CA . PHE A 1 95 ? -18.187 -0.613 17.915 1.00 66.38 95 PHE A CA 1
ATOM 784 C C . PHE A 1 95 ? -17.770 -1.337 16.640 1.00 66.38 95 PHE A C 1
ATOM 786 O O . PHE A 1 95 ? -16.617 -1.247 16.227 1.00 66.38 95 PHE A O 1
ATOM 793 N N . THR A 1 96 ? -18.701 -2.064 16.026 1.00 75.06 96 THR A N 1
ATOM 794 C CA . THR A 1 96 ? -18.451 -2.752 14.758 1.00 75.06 96 THR A CA 1
ATOM 795 C C . THR A 1 96 ? -18.481 -1.734 13.626 1.00 75.06 96 THR A C 1
ATOM 797 O O . THR A 1 96 ? -19.550 -1.250 13.254 1.00 75.06 96 THR A O 1
ATOM 800 N N . THR A 1 97 ? -17.315 -1.387 13.086 1.00 81.00 97 THR A N 1
ATOM 801 C CA . THR A 1 97 ? -17.199 -0.494 11.929 1.00 81.00 97 THR A CA 1
ATOM 802 C C . THR A 1 97 ? -16.116 -0.951 10.964 1.00 81.00 97 THR A C 1
ATOM 804 O O . THR A 1 97 ? -15.169 -1.645 11.333 1.00 81.00 97 THR A O 1
ATOM 807 N N . THR A 1 98 ? -16.233 -0.505 9.720 1.00 84.69 98 THR A N 1
ATOM 808 C CA . THR A 1 98 ? -15.234 -0.714 8.677 1.00 84.69 98 THR A CA 1
ATOM 809 C C . THR A 1 98 ? -14.755 0.635 8.165 1.00 84.69 98 THR A C 1
ATOM 811 O O . THR A 1 98 ? -15.536 1.408 7.614 1.00 84.69 98 THR A O 1
ATOM 814 N N . VAL A 1 99 ? -13.469 0.918 8.337 1.00 86.38 99 VAL A N 1
ATOM 815 C CA . VAL A 1 99 ? -12.815 2.117 7.817 1.00 86.38 99 VAL A CA 1
ATOM 816 C C . VAL A 1 99 ? -12.186 1.781 6.472 1.00 86.38 99 VAL A C 1
ATOM 818 O O . VAL A 1 99 ? -11.252 0.982 6.400 1.00 86.38 99 VAL A O 1
ATOM 821 N N . GLU A 1 100 ? -12.674 2.409 5.408 1.00 90.31 100 GLU A N 1
ATOM 822 C CA . GLU A 1 100 ? -12.036 2.348 4.093 1.00 90.31 100 GLU A CA 1
ATOM 823 C C . GLU A 1 100 ? -10.894 3.368 4.036 1.00 90.31 100 GLU A C 1
ATOM 825 O O . GLU A 1 100 ? -11.067 4.540 4.381 1.00 90.31 100 GLU A O 1
ATOM 830 N N . SER A 1 101 ? -9.702 2.940 3.624 1.00 91.38 101 SER A N 1
ATOM 831 C CA . SER A 1 101 ? -8.540 3.825 3.574 1.00 91.38 101 SER A CA 1
ATOM 832 C C . SER A 1 101 ? -7.567 3.481 2.453 1.00 91.38 101 SER A C 1
ATOM 834 O O . SER A 1 101 ? -7.588 2.390 1.884 1.00 91.38 101 SER A O 1
ATOM 836 N N . ILE A 1 102 ? -6.697 4.438 2.130 1.00 93.25 102 ILE A N 1
ATOM 837 C CA . ILE A 1 102 ? -5.726 4.341 1.039 1.00 93.25 102 ILE A CA 1
ATOM 838 C C . ILE A 1 102 ? -4.326 4.493 1.617 1.00 93.25 102 ILE A C 1
ATOM 840 O O . ILE A 1 102 ? -4.014 5.505 2.244 1.00 93.25 102 ILE A O 1
ATOM 844 N N . ALA A 1 103 ? -3.464 3.515 1.361 1.00 94.12 103 ALA A N 1
ATOM 845 C CA . ALA A 1 103 ? -2.039 3.648 1.593 1.00 94.12 103 ALA A CA 1
ATOM 846 C C . ALA A 1 103 ? -1.386 4.250 0.343 1.00 94.12 103 ALA A C 1
ATOM 848 O O . ALA A 1 103 ? -1.501 3.707 -0.758 1.00 94.12 103 ALA A O 1
ATOM 849 N N . TYR A 1 104 ? -0.717 5.387 0.524 1.00 94.94 104 TYR A N 1
ATOM 850 C CA . TYR A 1 104 ? -0.060 6.123 -0.552 1.00 94.94 104 TYR A CA 1
ATOM 851 C C . TYR A 1 104 ? 1.464 6.033 -0.424 1.00 94.94 104 TYR A C 1
ATOM 853 O O . TYR A 1 104 ? 2.059 6.483 0.565 1.00 94.94 104 TYR A O 1
ATOM 861 N N . LEU A 1 105 ? 2.092 5.448 -1.440 1.00 94.69 105 LEU A N 1
ATOM 862 C CA . LEU A 1 105 ? 3.536 5.419 -1.642 1.00 94.69 105 LEU A CA 1
ATOM 863 C C . LEU A 1 105 ? 3.883 6.356 -2.791 1.00 94.69 105 LEU A C 1
ATOM 865 O O . LEU A 1 105 ? 3.299 6.271 -3.866 1.00 94.69 105 LEU A O 1
ATOM 869 N N . THR A 1 106 ? 4.840 7.245 -2.562 1.00 95.06 106 THR A N 1
ATOM 870 C CA . THR A 1 106 ? 5.383 8.117 -3.599 1.00 95.06 106 THR A CA 1
ATOM 871 C C . THR A 1 106 ? 6.885 8.187 -3.438 1.00 95.06 106 THR A C 1
ATOM 873 O O . THR A 1 106 ? 7.373 8.266 -2.309 1.00 95.06 106 THR A O 1
ATOM 876 N N . HIS A 1 107 ? 7.600 8.167 -4.555 1.00 94.69 107 HIS A N 1
ATOM 877 C CA . HIS A 1 107 ? 9.053 8.242 -4.565 1.00 94.69 107 HIS A CA 1
ATOM 878 C C . HIS A 1 107 ? 9.554 8.864 -5.858 1.00 94.69 107 HIS A C 1
ATOM 880 O O . HIS A 1 107 ? 9.015 8.585 -6.929 1.00 94.69 107 HIS A O 1
ATOM 886 N N . THR A 1 108 ? 10.572 9.707 -5.743 1.00 93.94 108 THR A N 1
ATOM 887 C CA . THR A 1 108 ? 11.251 10.319 -6.884 1.00 93.94 108 THR A CA 1
ATOM 888 C C . THR A 1 108 ? 12.602 9.647 -7.025 1.00 93.94 108 THR A C 1
ATOM 890 O O . THR A 1 108 ? 13.331 9.527 -6.044 1.00 93.94 108 THR A O 1
ATOM 893 N N . LEU A 1 109 ? 12.904 9.199 -8.235 1.00 91.56 109 LEU A N 1
ATOM 894 C CA . LEU A 1 109 ? 14.127 8.488 -8.567 1.00 91.56 109 LEU A CA 1
ATOM 895 C C . LEU A 1 109 ? 15.189 9.510 -8.969 1.00 91.56 109 LEU A C 1
ATOM 897 O O . LEU A 1 109 ? 14.913 10.418 -9.756 1.00 91.56 109 LEU A O 1
ATOM 901 N N . ASN A 1 110 ? 16.380 9.385 -8.386 1.00 82.88 110 ASN A N 1
ATOM 902 C CA . ASN A 1 110 ? 17.492 10.300 -8.659 1.00 82.88 110 ASN A CA 1
ATOM 903 C C . ASN A 1 110 ? 18.346 9.831 -9.841 1.00 82.88 110 ASN A C 1
ATOM 905 O O . ASN A 1 110 ? 18.967 10.650 -10.514 1.00 82.88 110 ASN A O 1
ATOM 909 N N . GLU A 1 111 ? 18.365 8.522 -10.081 1.00 87.88 111 GLU A N 1
ATOM 910 C CA . GLU A 1 111 ? 19.107 7.873 -11.154 1.00 87.88 111 GLU A CA 1
ATOM 911 C C . GLU A 1 111 ? 18.159 7.058 -12.039 1.00 87.88 111 GLU A C 1
ATOM 913 O O . GLU A 1 111 ? 17.018 6.766 -11.671 1.00 87.88 111 GLU A O 1
ATOM 918 N N . GLU A 1 112 ? 18.635 6.684 -13.224 1.00 91.06 112 GLU A N 1
ATOM 919 C CA . GLU A 1 112 ? 17.896 5.803 -14.120 1.00 91.06 112 GLU A CA 1
ATOM 920 C C . GLU A 1 112 ? 18.009 4.353 -13.624 1.00 91.06 112 GLU A C 1
ATOM 922 O O . GLU A 1 112 ? 19.034 3.675 -13.776 1.00 91.06 112 GLU A O 1
ATOM 927 N N . VAL A 1 113 ? 16.933 3.888 -12.993 1.00 92.06 113 VAL A N 1
ATOM 928 C CA . VAL A 1 113 ? 16.861 2.589 -12.316 1.00 92.06 113 VAL A CA 1
ATOM 929 C C . VAL A 1 113 ? 16.155 1.533 -13.157 1.00 92.06 113 VAL A C 1
ATOM 931 O O . VAL A 1 113 ? 15.179 1.810 -13.855 1.00 92.06 113 VAL A O 1
ATOM 934 N N . GLN A 1 114 ?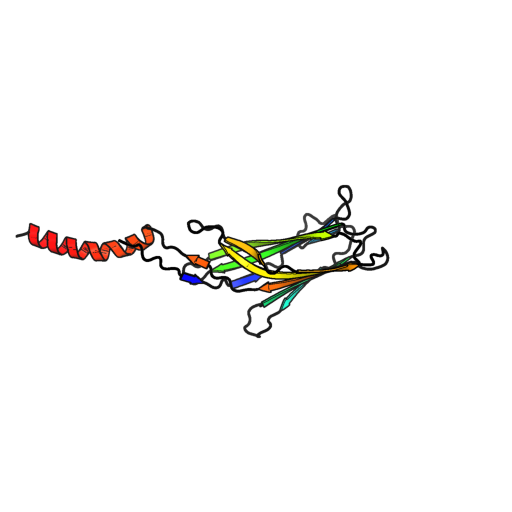 16.619 0.292 -13.027 1.00 92.88 114 GLN A N 1
ATOM 935 C CA . GLN A 1 114 ? 15.979 -0.881 -13.619 1.00 92.88 114 GLN A CA 1
ATOM 936 C C . GLN A 1 114 ? 15.050 -1.582 -12.620 1.00 92.88 114 GLN A C 1
ATOM 938 O O . GLN A 1 114 ? 14.076 -2.226 -13.013 1.00 92.88 114 GLN A O 1
ATOM 943 N N . LYS A 1 115 ? 15.331 -1.460 -11.318 1.00 94.38 115 LYS A N 1
ATOM 944 C CA . LYS A 1 115 ? 14.531 -2.092 -10.271 1.00 94.38 115 LYS A CA 1
ATOM 945 C C . LYS A 1 115 ? 14.404 -1.208 -9.039 1.00 94.38 115 LYS A C 1
ATOM 947 O O . LYS A 1 115 ? 15.370 -0.593 -8.593 1.00 94.38 115 LYS A O 1
ATOM 952 N N . VAL A 1 116 ? 13.190 -1.163 -8.493 1.00 95.19 116 VAL A N 1
ATOM 953 C CA . VAL A 1 116 ? 12.854 -0.395 -7.292 1.00 95.19 116 VAL A CA 1
ATOM 954 C C . VAL A 1 116 ? 12.069 -1.273 -6.334 1.00 95.19 116 VAL A C 1
ATOM 956 O O . VAL A 1 116 ? 11.011 -1.794 -6.688 1.00 95.19 116 VAL A O 1
ATOM 959 N N . CYS A 1 117 ? 12.562 -1.398 -5.106 1.00 95.56 117 CYS A N 1
ATOM 960 C CA . CYS A 1 117 ? 11.904 -2.148 -4.045 1.00 95.56 117 CYS A CA 1
ATOM 961 C C . CYS A 1 117 ? 11.504 -1.210 -2.908 1.00 95.56 117 CYS A C 1
ATOM 963 O O . CYS A 1 117 ? 12.358 -0.618 -2.247 1.00 95.56 117 CYS A O 1
ATOM 965 N N . PHE A 1 118 ? 10.204 -1.106 -2.660 1.00 96.12 118 PHE A N 1
ATOM 966 C CA . PHE A 1 118 ? 9.627 -0.405 -1.524 1.00 96.12 118 PHE A CA 1
ATOM 967 C C . PHE A 1 118 ? 9.336 -1.369 -0.400 1.00 96.12 118 PHE A C 1
ATOM 969 O O . PHE A 1 118 ? 8.765 -2.436 -0.611 1.00 96.12 118 PHE A O 1
ATOM 976 N N . TYR A 1 119 ? 9.614 -0.928 0.812 1.00 96.88 119 TYR A N 1
ATOM 977 C CA . TYR A 1 119 ? 9.251 -1.676 1.989 1.00 96.88 119 TYR A CA 1
ATOM 978 C C . TYR A 1 119 ? 8.733 -0.751 3.080 1.00 96.88 119 TYR A C 1
ATOM 980 O O . TYR A 1 119 ? 9.156 0.405 3.195 1.00 96.88 119 TYR A O 1
ATOM 988 N N . GLY A 1 120 ? 7.819 -1.258 3.897 1.00 96.06 120 GLY A N 1
ATOM 989 C CA . GLY A 1 120 ? 7.348 -0.520 5.056 1.00 96.06 120 GLY A CA 1
ATOM 990 C C . GLY A 1 120 ? 6.294 -1.252 5.865 1.00 96.06 120 GLY A C 1
ATOM 991 O O . GLY A 1 120 ? 5.788 -2.306 5.492 1.00 96.06 120 GLY A O 1
ATOM 992 N N . ASP A 1 121 ? 5.944 -0.637 6.981 1.00 95.31 121 ASP A N 1
ATOM 993 C CA . ASP A 1 121 ? 4.948 -1.132 7.916 1.00 95.31 121 ASP A CA 1
ATOM 994 C C . ASP A 1 121 ? 3.620 -0.412 7.673 1.00 95.31 121 ASP A C 1
ATOM 996 O O . ASP A 1 121 ? 3.555 0.812 7.781 1.00 95.31 121 ASP A O 1
ATOM 1000 N N . LEU A 1 122 ? 2.557 -1.145 7.353 1.00 94.12 122 LEU A N 1
ATOM 1001 C CA . LEU A 1 122 ? 1.210 -0.603 7.228 1.00 94.12 122 LEU A CA 1
ATOM 1002 C C . LEU A 1 122 ? 0.541 -0.567 8.601 1.00 94.12 122 LEU A C 1
ATOM 1004 O O . LEU A 1 122 ? 0.307 -1.606 9.214 1.00 94.12 122 LEU A O 1
ATOM 1008 N N . ILE A 1 123 ? 0.179 0.634 9.040 1.00 91.06 123 ILE A N 1
ATOM 1009 C CA . ILE A 1 123 ? -0.580 0.873 10.264 1.00 91.06 123 ILE A CA 1
ATOM 1010 C C . ILE A 1 123 ? -1.842 1.673 9.966 1.00 91.06 123 ILE A C 1
ATOM 1012 O O . ILE A 1 123 ? -1.894 2.485 9.039 1.00 91.06 123 ILE A O 1
ATOM 1016 N N . LEU A 1 124 ? -2.849 1.494 10.810 1.00 87.94 124 LEU A N 1
ATOM 1017 C CA . LEU A 1 124 ? -3.983 2.398 10.873 1.00 87.94 124 LEU A CA 1
ATOM 1018 C C . LEU A 1 124 ? -3.682 3.490 11.907 1.00 87.94 124 LEU A C 1
ATOM 1020 O O . LEU A 1 124 ? -3.625 3.212 13.102 1.00 87.94 124 LEU A O 1
ATOM 1024 N N . GLN A 1 125 ? -3.463 4.729 11.459 1.00 84.69 125 GLN A N 1
ATOM 1025 C CA . GLN A 1 125 ? -3.168 5.850 12.350 1.00 84.69 125 GLN A CA 1
ATOM 1026 C C . GLN A 1 125 ? -4.412 6.722 12.569 1.00 84.69 125 GLN A C 1
ATOM 1028 O O . GLN A 1 125 ? -4.996 7.256 11.626 1.00 84.69 125 GLN A O 1
ATOM 1033 N N . GLN A 1 126 ? -4.754 6.944 13.837 1.00 77.12 126 GLN A N 1
ATOM 1034 C CA . GLN A 1 126 ? -5.718 7.956 14.262 1.00 77.12 126 GLN A CA 1
ATOM 1035 C C . GLN A 1 126 ? -5.057 9.343 14.254 1.00 77.12 126 GLN A C 1
ATOM 1037 O O . GLN A 1 126 ? -4.009 9.543 14.870 1.00 77.12 126 GLN A O 1
ATOM 1042 N N . LYS A 1 127 ? -5.643 10.311 13.542 1.00 74.44 127 LYS A N 1
ATOM 1043 C CA . LYS A 1 127 ? -5.109 11.681 13.465 1.00 74.44 127 LYS A CA 1
ATOM 1044 C C . LYS A 1 127 ? -5.614 12.601 14.579 1.00 74.44 127 LYS A C 1
ATOM 1046 O O . LYS A 1 127 ? -4.942 13.582 14.881 1.00 74.44 127 LYS A O 1
ATOM 1051 N N . SER A 1 128 ? -6.771 12.312 15.185 1.00 66.38 128 SER A N 1
ATOM 1052 C CA . SER A 1 128 ? -7.381 13.167 16.214 1.00 66.38 128 SER A CA 1
ATOM 1053 C C . SER A 1 128 ? -8.016 12.373 17.364 1.00 66.38 128 SER A C 1
ATOM 1055 O O . SER A 1 128 ? -8.502 11.260 17.165 1.00 66.38 128 SER A O 1
ATOM 1057 N N . LEU A 1 129 ? -8.043 12.974 18.561 1.00 57.56 129 LEU A N 1
ATOM 1058 C CA . LEU A 1 129 ? -8.636 12.396 19.777 1.00 57.56 129 LEU A CA 1
ATOM 1059 C C . LEU A 1 129 ? -10.164 12.559 19.863 1.00 57.56 129 LEU A C 1
ATOM 1061 O O . LEU A 1 129 ? -10.805 11.817 20.597 1.00 57.56 129 LEU A O 1
ATOM 1065 N N . LEU A 1 130 ? -10.750 13.530 19.149 1.00 51.31 130 LEU A N 1
ATOM 1066 C CA . LEU A 1 130 ? -12.154 13.936 19.328 1.00 51.31 130 LEU A CA 1
ATOM 1067 C C . LEU A 1 130 ? -13.069 13.603 18.143 1.00 51.31 130 LEU A C 1
ATOM 1069 O O . LEU A 1 130 ? -14.272 13.805 18.251 1.00 51.31 130 LEU A O 1
ATOM 1073 N N . THR A 1 131 ? -12.550 13.099 17.022 1.00 52.59 131 THR A N 1
ATOM 1074 C CA . THR A 1 131 ? -13.374 12.647 15.885 1.00 52.59 131 THR A CA 1
ATOM 1075 C C . THR A 1 131 ? -12.622 11.680 14.969 1.00 52.59 131 THR A C 1
ATOM 1077 O O . THR A 1 131 ? -11.393 11.684 14.889 1.00 52.59 131 THR A O 1
ATOM 1080 N N . SER A 1 132 ? -13.422 10.854 14.293 1.00 59.44 132 SER A N 1
ATOM 1081 C CA . SER A 1 132 ? -13.195 9.636 13.501 1.00 59.44 132 SER A CA 1
ATOM 1082 C C . SER A 1 132 ? -12.210 9.706 12.324 1.00 59.44 132 SER A C 1
ATOM 1084 O O . SER A 1 132 ? -12.378 8.979 11.345 1.00 59.44 132 SER A O 1
ATOM 1086 N N . GLU A 1 133 ? -11.213 10.586 12.351 1.00 68.19 133 GLU A N 1
ATOM 1087 C CA . GLU A 1 133 ? -10.253 10.683 11.258 1.00 68.19 133 GLU A CA 1
ATOM 1088 C C . GLU A 1 133 ? -9.133 9.660 11.457 1.00 68.19 133 GLU A C 1
ATOM 1090 O O . GLU A 1 133 ? -8.123 9.897 12.130 1.00 68.19 133 GLU A O 1
ATOM 1095 N N . VAL A 1 134 ? -9.355 8.484 10.882 1.00 77.50 134 VAL A N 1
ATOM 1096 C CA . VAL A 1 134 ? -8.409 7.377 10.877 1.00 77.50 134 VAL A CA 1
ATOM 1097 C C . VAL A 1 134 ? -7.953 7.134 9.441 1.00 77.50 134 VAL A C 1
ATOM 1099 O O . VAL A 1 134 ? -8.767 7.128 8.520 1.00 77.50 134 VAL A O 1
ATOM 1102 N N . ALA A 1 135 ? -6.648 6.974 9.235 1.00 86.19 135 ALA A N 1
ATOM 1103 C CA . ALA A 1 135 ? -6.074 6.790 7.909 1.00 86.19 135 ALA A CA 1
ATOM 1104 C C . ALA A 1 135 ? -4.975 5.727 7.913 1.00 86.19 135 ALA A C 1
ATOM 1106 O O . ALA A 1 135 ? -4.187 5.630 8.856 1.00 86.19 135 ALA A O 1
ATOM 1107 N N . ALA A 1 136 ? -4.894 4.960 6.829 1.00 89.44 136 ALA A N 1
ATOM 1108 C CA . ALA A 1 136 ? -3.756 4.102 6.560 1.00 89.44 136 ALA A CA 1
ATOM 1109 C C . ALA A 1 136 ? -2.491 4.954 6.446 1.00 89.44 136 ALA A C 1
ATOM 1111 O O . ALA A 1 136 ? -2.437 5.947 5.716 1.00 89.44 136 ALA A O 1
ATOM 1112 N N . LYS A 1 137 ? -1.450 4.547 7.157 1.00 91.38 137 LYS A N 1
ATOM 1113 C CA . LYS A 1 137 ? -0.131 5.150 7.070 1.00 91.38 137 LYS A CA 1
ATOM 1114 C C . LYS A 1 137 ? 0.902 4.054 6.942 1.00 91.38 137 LYS A C 1
ATOM 1116 O O . LYS A 1 137 ? 0.818 3.023 7.594 1.00 91.38 137 LYS A O 1
ATOM 1121 N N . ILE A 1 138 ? 1.897 4.321 6.110 1.00 92.19 138 ILE A N 1
ATOM 1122 C CA . ILE A 1 138 ? 3.067 3.464 6.001 1.00 92.19 138 ILE A CA 1
ATOM 1123 C C . ILE A 1 138 ? 4.189 4.100 6.827 1.00 92.19 138 ILE A C 1
ATOM 1125 O O . ILE A 1 138 ? 4.528 5.270 6.621 1.00 92.19 138 ILE A O 1
ATOM 1129 N N . THR A 1 139 ? 4.735 3.348 7.770 1.00 91.94 139 THR A N 1
ATOM 1130 C CA . THR A 1 139 ? 5.863 3.712 8.637 1.00 91.94 139 THR A CA 1
ATOM 1131 C C . THR A 1 139 ? 7.089 2.870 8.306 1.00 91.94 139 THR A C 1
ATOM 1133 O O . THR A 1 139 ? 6.995 1.952 7.499 1.00 91.94 139 THR A O 1
ATOM 1136 N N . ASN A 1 140 ? 8.247 3.203 8.891 1.00 92.50 140 ASN A N 1
ATOM 1137 C CA . ASN A 1 140 ? 9.508 2.480 8.667 1.00 92.50 140 ASN A CA 1
ATOM 1138 C C . ASN A 1 140 ? 9.791 2.249 7.174 1.00 92.50 140 ASN A C 1
ATOM 1140 O O . ASN A 1 140 ? 10.125 1.148 6.752 1.00 92.50 140 ASN A O 1
ATOM 1144 N N . LYS A 1 141 ? 9.582 3.300 6.370 1.00 93.50 141 LYS A N 1
ATOM 1145 C CA . LYS A 1 141 ? 9.732 3.234 4.918 1.00 93.50 141 LYS A CA 1
ATOM 1146 C C . LYS A 1 141 ? 11.203 3.116 4.562 1.00 93.50 141 LYS A C 1
ATOM 1148 O O . LYS A 1 141 ? 11.991 3.968 4.969 1.00 93.50 141 LYS A O 1
ATOM 1153 N N . TYR A 1 142 ? 11.537 2.127 3.750 1.00 94.19 142 TYR A N 1
ATOM 1154 C CA . TYR A 1 142 ? 12.843 2.024 3.120 1.00 94.19 142 TYR A CA 1
ATOM 1155 C C . TYR A 1 142 ? 12.682 1.674 1.644 1.00 94.19 142 TYR A C 1
ATOM 1157 O O . TYR A 1 142 ? 11.747 0.974 1.251 1.00 94.19 142 TYR A O 1
ATOM 1165 N N . VAL A 1 143 ? 13.570 2.230 0.825 1.00 94.38 143 VAL A N 1
ATOM 1166 C CA . VAL A 1 143 ? 13.554 2.079 -0.630 1.00 94.38 143 VAL A CA 1
ATOM 1167 C C . VAL A 1 143 ? 14.928 1.605 -1.060 1.00 94.38 143 VAL A C 1
ATOM 1169 O O . VAL A 1 143 ? 15.936 2.142 -0.602 1.00 94.38 143 VAL A O 1
ATOM 1172 N N . MET A 1 144 ? 14.958 0.582 -1.903 1.00 93.88 144 MET A N 1
ATOM 1173 C CA . MET A 1 144 ? 16.167 0.111 -2.562 1.00 93.88 144 MET A CA 1
ATOM 1174 C C . MET A 1 144 ? 16.031 0.347 -4.060 1.00 93.88 144 MET A C 1
ATOM 1176 O O . MET A 1 144 ? 15.004 0.017 -4.653 1.00 93.88 144 MET A O 1
ATOM 1180 N N . GLU A 1 145 ? 17.072 0.920 -4.644 1.00 94.19 145 GLU A N 1
ATOM 1181 C CA . GLU A 1 145 ? 17.155 1.287 -6.052 1.00 94.19 145 GLU A CA 1
ATOM 1182 C C . GLU A 1 145 ? 18.340 0.552 -6.672 1.00 94.19 145 GLU A C 1
ATOM 1184 O O . GLU A 1 145 ? 19.450 0.586 -6.139 1.00 94.19 145 GLU A O 1
ATOM 1189 N N . GLU A 1 146 ? 18.102 -0.124 -7.790 1.00 92.12 146 GLU A N 1
ATOM 1190 C CA . GLU A 1 146 ? 19.146 -0.749 -8.595 1.00 92.12 146 GLU A CA 1
ATOM 1191 C C . GLU A 1 146 ? 19.262 0.025 -9.913 1.00 92.12 146 GLU A C 1
ATOM 1193 O O . GLU A 1 146 ? 18.349 0.007 -10.749 1.00 92.12 146 GLU A O 1
ATOM 1198 N N . ALA A 1 147 ? 20.378 0.742 -10.066 1.00 89.38 147 ALA A N 1
ATOM 1199 C CA . ALA A 1 147 ? 20.716 1.501 -11.266 1.00 89.38 147 ALA A CA 1
ATOM 1200 C C . ALA A 1 147 ? 20.996 0.585 -12.471 1.00 89.38 147 ALA A C 1
ATOM 1202 O O . ALA A 1 147 ? 21.163 -0.628 -12.332 1.00 89.38 147 ALA A O 1
ATOM 1203 N N . GLY A 1 148 ? 21.103 1.190 -13.654 1.00 83.75 148 GLY A N 1
ATOM 1204 C CA . GLY A 1 148 ? 21.450 0.482 -14.890 1.00 83.75 148 GLY A CA 1
ATOM 1205 C C . GLY A 1 148 ? 20.264 0.290 -15.822 1.00 83.75 148 GLY A C 1
ATOM 1206 O O . GLY A 1 148 ? 20.138 -0.759 -16.450 1.00 83.75 148 GLY A O 1
ATOM 1207 N N . TYR A 1 149 ? 19.396 1.299 -15.885 1.00 87.44 149 TYR A N 1
ATOM 1208 C CA . TYR A 1 149 ? 18.290 1.339 -16.825 1.00 87.44 149 TYR A CA 1
ATOM 1209 C C . TYR A 1 149 ? 18.743 1.078 -18.270 1.00 87.44 149 TYR A C 1
ATOM 1211 O O . TYR A 1 149 ? 19.670 1.717 -18.775 1.00 87.44 149 TYR A O 1
ATOM 1219 N N . THR A 1 150 ? 18.049 0.168 -18.951 1.00 86.19 150 THR A N 1
ATOM 1220 C CA . THR A 1 150 ? 18.139 -0.014 -20.401 1.00 86.19 150 THR A CA 1
ATOM 1221 C C . THR A 1 150 ? 16.753 -0.253 -20.995 1.00 86.19 150 THR A C 1
ATOM 1223 O O . THR A 1 150 ? 15.926 -0.966 -20.427 1.00 86.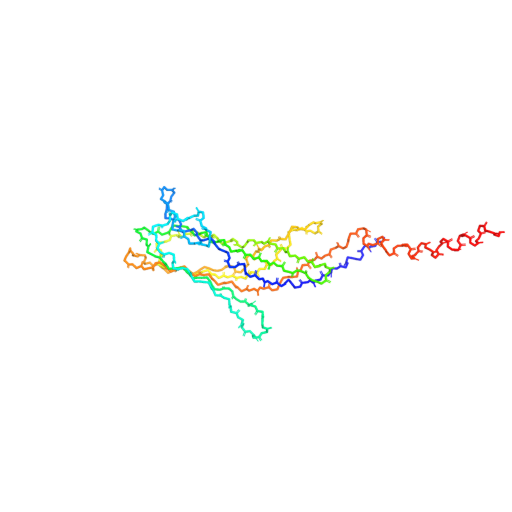19 150 THR A O 1
ATOM 1226 N N . ASN A 1 151 ? 16.508 0.299 -22.185 1.00 83.62 151 ASN A N 1
ATOM 1227 C CA . ASN A 1 151 ? 15.213 0.186 -22.871 1.00 83.62 151 ASN A CA 1
ATOM 1228 C C . ASN A 1 151 ? 14.839 -1.264 -23.239 1.00 83.62 151 ASN A C 1
ATOM 1230 O O . ASN A 1 151 ? 13.664 -1.578 -23.417 1.00 83.62 151 ASN A O 1
ATOM 1234 N N . ASP A 1 152 ? 15.835 -2.147 -23.355 1.00 85.62 152 ASP A N 1
ATOM 1235 C CA . ASP A 1 152 ? 15.644 -3.554 -23.723 1.00 85.62 152 ASP A CA 1
ATOM 1236 C C . ASP A 1 152 ? 15.244 -4.438 -22.529 1.00 85.62 152 ASP A C 1
ATOM 1238 O O . ASP A 1 152 ? 14.818 -5.579 -22.718 1.00 85.62 152 ASP A O 1
ATOM 1242 N N . ASN A 1 153 ? 15.381 -3.931 -21.299 1.00 88.19 153 ASN A N 1
ATOM 1243 C CA . ASN A 1 153 ? 15.119 -4.680 -20.077 1.00 88.19 153 ASN A CA 1
ATOM 1244 C C . ASN A 1 153 ? 13.804 -4.249 -19.414 1.00 88.19 153 ASN A C 1
ATOM 1246 O O . ASN A 1 153 ? 13.397 -3.089 -19.442 1.00 88.19 153 ASN A O 1
ATOM 1250 N N . VAL A 1 154 ? 13.154 -5.205 -18.748 1.00 89.50 154 VAL A N 1
ATOM 1251 C CA . VAL A 1 154 ? 11.922 -4.97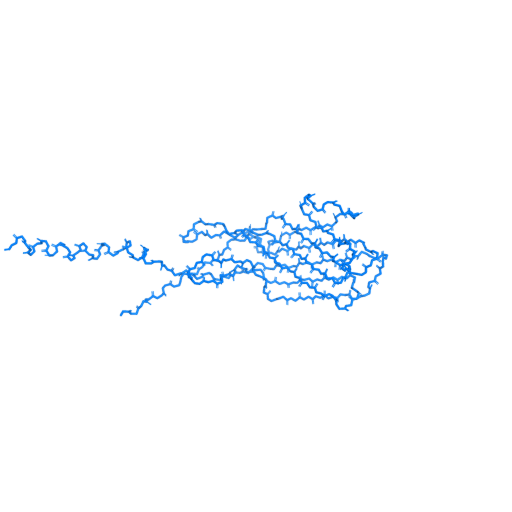5 -17.980 1.00 89.50 154 VAL A CA 1
ATOM 1252 C C . VAL A 1 154 ? 12.233 -4.196 -16.711 1.00 89.50 154 VAL A C 1
ATOM 1254 O O . VAL A 1 154 ? 13.093 -4.612 -15.932 1.00 89.50 154 VAL A O 1
ATOM 1257 N N . ILE A 1 155 ? 11.522 -3.097 -16.466 1.00 91.56 155 ILE A N 1
ATOM 1258 C CA . ILE A 1 155 ? 11.566 -2.424 -15.170 1.00 91.56 155 ILE A CA 1
ATOM 1259 C C . ILE A 1 155 ? 10.752 -3.228 -14.161 1.00 91.56 155 ILE A C 1
ATOM 1261 O O . ILE A 1 155 ? 9.603 -3.592 -14.423 1.00 91.56 155 ILE A O 1
ATOM 1265 N N . ILE A 1 156 ? 11.348 -3.467 -12.994 1.00 93.38 156 ILE A N 1
ATOM 1266 C CA . ILE A 1 156 ? 10.735 -4.216 -11.897 1.00 93.38 156 ILE A CA 1
ATOM 1267 C C . ILE A 1 156 ? 10.419 -3.262 -10.748 1.00 93.38 156 ILE A C 1
ATOM 1269 O O . ILE A 1 156 ? 11.317 -2.674 -10.145 1.00 93.38 156 ILE A O 1
ATOM 1273 N N . ILE A 1 157 ? 9.139 -3.138 -10.405 1.00 94.38 157 ILE A N 1
ATOM 1274 C CA . ILE A 1 157 ? 8.693 -2.382 -9.232 1.00 94.38 157 ILE A CA 1
ATOM 1275 C C . ILE A 1 157 ? 8.090 -3.351 -8.233 1.00 94.38 157 ILE A C 1
ATOM 1277 O O . ILE A 1 157 ? 7.087 -4.002 -8.515 1.00 94.38 157 ILE A O 1
ATOM 1281 N N . GLN A 1 158 ? 8.680 -3.409 -7.047 1.00 96.06 158 GLN A N 1
ATOM 1282 C CA . GLN A 1 158 ? 8.228 -4.252 -5.951 1.00 96.06 158 GLN A CA 1
ATOM 1283 C C . GLN A 1 158 ? 7.843 -3.384 -4.755 1.00 96.06 158 GLN A C 1
ATOM 1285 O O . GLN A 1 158 ? 8.513 -2.402 -4.446 1.00 96.06 158 GLN A O 1
ATOM 1290 N N . ALA A 1 159 ? 6.760 -3.739 -4.071 1.00 96.81 159 ALA A N 1
ATOM 1291 C CA . ALA A 1 159 ? 6.399 -3.156 -2.789 1.00 96.81 159 ALA A CA 1
ATOM 1292 C C . ALA A 1 159 ? 5.983 -4.247 -1.805 1.00 96.81 159 ALA A C 1
ATOM 1294 O O . ALA A 1 159 ? 5.092 -5.046 -2.089 1.00 96.81 159 ALA A O 1
ATOM 1295 N N . GLU A 1 160 ? 6.613 -4.258 -0.636 1.00 97.12 160 GLU A N 1
ATOM 1296 C CA . GLU A 1 160 ? 6.328 -5.186 0.449 1.00 97.12 160 GLU A CA 1
ATOM 1297 C C . GLU A 1 160 ? 5.878 -4.411 1.688 1.00 97.12 160 GLU A C 1
ATOM 1299 O O . GLU A 1 160 ? 6.633 -3.636 2.277 1.00 97.12 160 GLU A O 1
ATOM 1304 N N . LEU A 1 161 ? 4.615 -4.593 2.070 1.00 96.50 161 LEU A N 1
ATOM 1305 C CA . LEU A 1 161 ? 4.037 -3.955 3.245 1.00 96.50 161 LEU A CA 1
ATOM 1306 C C . LEU A 1 161 ? 3.725 -4.996 4.306 1.00 96.50 161 LEU A C 1
ATOM 1308 O O . LEU A 1 161 ? 2.927 -5.901 4.068 1.00 96.50 161 LEU A O 1
ATOM 1312 N N . VAL A 1 162 ? 4.313 -4.832 5.486 1.00 95.12 162 VAL A N 1
ATOM 1313 C CA . VAL A 1 162 ? 4.020 -5.665 6.653 1.00 95.12 162 VAL A CA 1
ATOM 1314 C C . VAL A 1 162 ? 2.876 -5.031 7.426 1.00 95.12 162 VAL A C 1
ATOM 1316 O O . VAL A 1 162 ? 2.941 -3.859 7.794 1.00 95.12 162 VAL A O 1
ATOM 1319 N N . TYR A 1 163 ? 1.818 -5.784 7.691 1.00 93.25 163 TYR A N 1
ATOM 1320 C CA . TYR A 1 163 ? 0.706 -5.313 8.501 1.00 93.25 163 TYR A CA 1
ATOM 1321 C C . TYR A 1 163 ? 1.151 -5.269 9.955 1.00 93.25 163 TYR A C 1
ATOM 1323 O O . TYR A 1 163 ? 1.572 -6.269 10.538 1.00 93.25 163 TYR A O 1
ATOM 1331 N N . LYS A 1 164 ? 1.107 -4.072 10.534 1.00 89.62 164 LYS A N 1
ATOM 1332 C CA . LYS A 1 164 ? 1.480 -3.848 11.921 1.00 89.62 164 LYS A CA 1
ATOM 1333 C C . LYS A 1 164 ? 0.270 -3.475 12.741 1.00 89.62 164 LYS A C 1
ATOM 1335 O O . LYS A 1 164 ? -0.610 -2.718 12.328 1.00 89.62 164 LYS A O 1
ATOM 1340 N N . ASP A 1 165 ? 0.307 -3.964 13.966 1.00 76.88 165 ASP A N 1
ATOM 1341 C CA . ASP A 1 165 ? -0.666 -3.612 14.974 1.00 76.88 165 ASP A CA 1
ATOM 1342 C C . ASP A 1 165 ? -0.360 -2.202 15.464 1.00 76.88 165 ASP A C 1
ATOM 1344 O O . ASP A 1 165 ? 0.738 -1.924 15.949 1.00 76.88 165 ASP A O 1
ATOM 1348 N N . HIS A 1 166 ? -1.336 -1.309 15.344 1.00 71.56 166 HIS A N 1
ATOM 1349 C CA . HIS A 1 166 ? -1.267 0.005 15.959 1.00 71.56 166 HIS A CA 1
ATOM 1350 C C . HIS A 1 166 ? -2.464 0.193 16.875 1.00 71.56 166 HIS A C 1
ATOM 1352 O O . HIS A 1 166 ? -3.604 -0.060 16.493 1.00 71.56 166 HIS A O 1
ATOM 1358 N N . LEU A 1 167 ? -2.175 0.657 18.087 1.00 67.75 167 LEU A N 1
ATOM 1359 C CA . LEU A 1 167 ? -3.168 0.906 19.117 1.00 67.75 167 LEU A CA 1
ATOM 1360 C C . LEU A 1 167 ? -3.980 2.151 18.750 1.00 67.75 167 LEU A C 1
ATOM 1362 O O . LEU A 1 167 ? -3.410 3.213 18.491 1.00 67.75 167 LEU A O 1
ATOM 1366 N N . ILE A 1 168 ? -5.300 2.015 18.711 1.00 68.31 168 ILE A N 1
ATOM 1367 C CA . ILE A 1 168 ? -6.231 3.137 18.543 1.00 68.31 168 ILE A CA 1
ATOM 1368 C C . ILE A 1 168 ? -6.711 3.561 19.924 1.00 68.31 168 ILE A C 1
ATOM 1370 O O . ILE A 1 168 ? -7.004 2.698 20.746 1.00 68.31 168 ILE A O 1
ATOM 1374 N N . TYR A 1 169 ? -6.785 4.872 20.166 1.00 67.50 169 TYR A N 1
ATOM 1375 C CA . TYR A 1 169 ? -7.146 5.450 21.455 1.00 67.50 169 TYR A CA 1
ATOM 1376 C C . TYR A 1 169 ? -8.589 5.952 21.400 1.00 67.50 169 TYR A C 1
ATOM 1378 O O . TYR A 1 169 ? -8.925 6.851 20.626 1.00 67.50 169 TYR A O 1
ATOM 1386 N N . TYR A 1 170 ? -9.446 5.393 22.249 1.00 63.50 170 TYR A N 1
ATOM 1387 C CA . TYR A 1 170 ? -10.818 5.867 22.405 1.00 63.50 170 TYR A CA 1
ATOM 1388 C C . TYR A 1 170 ? -10.965 6.700 23.677 1.00 63.50 170 TYR A C 1
ATOM 1390 O O . TYR A 1 170 ? -10.575 6.245 24.751 1.00 63.50 170 TYR A O 1
ATOM 1398 N N . GLN A 1 171 ? -11.555 7.893 23.557 1.00 64.31 171 GLN A N 1
ATOM 1399 C CA . GLN A 1 171 ? -12.041 8.657 24.701 1.00 64.31 171 GLN A CA 1
ATOM 1400 C C . GLN A 1 171 ? -13.577 8.669 24.666 1.00 64.31 171 GLN A C 1
ATOM 1402 O O . GLN A 1 171 ? -14.142 9.187 23.699 1.00 64.31 171 GLN A O 1
ATOM 1407 N N . PRO A 1 172 ? -14.259 8.129 25.694 1.00 63.03 172 PRO A N 1
ATOM 1408 C CA . PRO A 1 172 ? -15.713 8.118 25.733 1.00 63.03 172 PRO A CA 1
ATOM 1409 C C . PRO A 1 172 ? -16.291 9.532 25.743 1.00 63.03 172 PRO A C 1
ATOM 1411 O O . PRO A 1 172 ? -15.758 10.459 26.362 1.00 63.03 172 PRO A O 1
ATOM 1414 N N . SER A 1 173 ? -17.398 9.694 25.024 1.00 67.50 173 SER A N 1
ATOM 1415 C CA . SER A 1 173 ? -18.126 10.961 24.952 1.00 67.50 173 SER A CA 1
ATOM 1416 C C . SER A 1 173 ? -18.918 11.214 26.236 1.00 67.50 173 SER A C 1
ATOM 1418 O O . SER A 1 173 ? -19.313 10.279 26.932 1.00 67.50 173 SER A O 1
ATOM 1420 N N . ILE A 1 174 ? -19.244 12.483 26.512 1.00 71.75 174 ILE A N 1
ATOM 1421 C CA . ILE A 1 174 ? -20.088 12.891 27.653 1.00 71.75 174 ILE A CA 1
ATOM 1422 C C . ILE A 1 174 ? -21.391 12.080 27.692 1.00 71.75 174 ILE A C 1
ATOM 1424 O O . ILE A 1 174 ? -21.840 11.686 28.763 1.00 71.75 174 ILE A O 1
ATOM 1428 N N . TRP A 1 175 ? -21.976 11.778 26.531 1.00 68.50 175 TRP A N 1
ATOM 1429 C CA . TRP A 1 175 ? -23.200 10.979 26.425 1.00 68.50 175 TRP A CA 1
ATOM 1430 C C . TRP A 1 175 ? -23.034 9.533 26.904 1.00 68.50 175 TRP A C 1
ATOM 1432 O O . TRP A 1 175 ? -23.962 8.957 27.472 1.00 68.50 175 TRP A O 1
ATOM 1442 N N . GLU A 1 176 ? -21.853 8.948 26.717 1.00 69.50 176 GLU A N 1
ATOM 1443 C CA . GLU A 1 176 ? -21.556 7.595 27.183 1.00 69.50 176 GLU A CA 1
ATOM 1444 C C . GLU A 1 176 ? -21.294 7.530 28.683 1.00 69.50 176 GLU A C 1
ATOM 1446 O O . GLU A 1 176 ? -21.560 6.500 29.292 1.00 69.50 176 GLU A O 1
ATOM 1451 N N . GLU A 1 177 ? -20.825 8.620 29.280 1.00 70.94 177 GLU A N 1
ATOM 1452 C CA . GLU A 1 177 ? -20.737 8.767 30.734 1.00 70.94 177 GLU A CA 1
ATOM 1453 C C . GLU A 1 177 ? -22.132 9.028 31.333 1.00 70.94 177 GLU A C 1
ATOM 1455 O O . GLU A 1 177 ? -22.520 8.438 32.346 1.00 70.94 177 GLU A O 1
ATOM 1460 N N . LEU A 1 178 ? -22.961 9.838 30.658 1.00 72.75 178 LEU A N 1
ATOM 1461 C CA . LEU A 1 178 ? -24.313 10.182 31.113 1.00 72.75 178 LEU A CA 1
ATOM 1462 C C . LEU A 1 178 ? -25.256 8.971 31.180 1.00 72.75 178 LEU A C 1
ATOM 1464 O O . LEU A 1 178 ? -26.152 8.929 32.025 1.00 72.75 178 LEU A O 1
ATOM 1468 N N . LYS A 1 179 ? -25.020 7.943 30.353 1.00 74.81 179 LYS A N 1
ATOM 1469 C CA . LYS A 1 179 ? -25.791 6.687 30.381 1.00 74.81 179 LYS A CA 1
ATOM 1470 C C . LYS A 1 179 ? -25.649 5.909 31.693 1.00 74.81 179 LYS A C 1
ATOM 1472 O O . LYS A 1 179 ? -26.439 5.005 31.931 1.00 74.81 179 LYS A O 1
ATOM 1477 N N . TRP A 1 180 ? -24.668 6.234 32.537 1.00 72.19 180 TRP A N 1
ATOM 1478 C CA . TRP A 1 180 ? -24.471 5.612 33.854 1.00 72.19 180 TRP A CA 1
ATOM 1479 C C . TRP A 1 180 ? -24.842 6.542 35.013 1.00 72.19 180 TRP A C 1
ATOM 1481 O O . TRP A 1 180 ? -25.158 6.076 36.106 1.00 72.19 180 TRP A O 1
ATOM 1491 N N . ILE A 1 181 ? -24.890 7.850 34.755 1.00 74.81 181 ILE A N 1
ATOM 1492 C CA . ILE A 1 181 ? -25.225 8.895 35.728 1.00 74.81 181 ILE A CA 1
ATOM 1493 C C . ILE A 1 181 ? -26.621 8.687 36.331 1.00 74.81 181 ILE A C 1
ATOM 1495 O O . ILE A 1 181 ? -26.776 8.775 37.543 1.00 74.81 181 ILE A O 1
ATOM 1499 N N . TRP A 1 182 ? -27.636 8.318 35.547 1.00 72.94 182 TRP A N 1
ATOM 1500 C CA . TRP A 1 182 ? -28.998 8.096 36.065 1.00 72.94 182 TRP A CA 1
ATOM 1501 C C . TRP A 1 182 ? -29.074 7.116 37.254 1.00 72.94 182 TRP A C 1
ATOM 1503 O O . TRP A 1 182 ? -29.848 7.354 38.177 1.00 72.94 182 TRP A O 1
ATOM 1513 N N . ILE A 1 183 ? -28.224 6.084 37.311 1.00 78.19 183 ILE A N 1
ATOM 1514 C CA . ILE A 1 183 ? -28.164 5.128 38.433 1.00 78.19 183 ILE A CA 1
ATOM 1515 C C . ILE A 1 183 ? -27.666 5.791 39.727 1.00 78.19 183 ILE A C 1
ATOM 1517 O O . ILE A 1 183 ? -28.170 5.492 40.810 1.00 78.19 183 ILE A O 1
ATOM 1521 N N . GLN A 1 184 ? -26.729 6.738 39.632 1.00 70.62 184 GLN A N 1
ATOM 1522 C CA . GLN A 1 184 ? -26.279 7.536 40.778 1.00 70.62 184 GLN A CA 1
ATOM 1523 C C . GLN A 1 184 ? -27.314 8.575 41.215 1.00 70.62 184 GLN A C 1
ATOM 1525 O O . GLN A 1 184 ? -27.425 8.858 42.401 1.00 70.62 184 GLN A O 1
ATOM 1530 N N . TYR A 1 185 ? -28.088 9.139 40.288 1.00 80.31 185 TYR A N 1
ATOM 1531 C CA . TYR A 1 185 ? -29.061 10.185 40.619 1.00 80.31 185 TYR A CA 1
ATOM 1532 C C . TYR A 1 185 ? -30.385 9.607 41.124 1.00 80.31 185 TYR A C 1
ATOM 1534 O O . TYR A 1 185 ? -31.050 10.246 41.937 1.00 80.31 185 TYR A O 1
ATOM 1542 N N . ILE A 1 186 ? -30.735 8.377 40.729 1.00 82.56 186 ILE A N 1
ATOM 1543 C CA . ILE A 1 186 ? -31.874 7.636 41.285 1.00 82.56 186 ILE A CA 1
ATOM 1544 C C . ILE A 1 186 ? -31.708 7.426 42.795 1.00 82.56 186 ILE A C 1
ATOM 1546 O O . ILE A 1 186 ? -32.681 7.577 43.529 1.00 82.56 186 ILE A O 1
ATOM 1550 N N . SER A 1 187 ? -30.498 7.143 43.291 1.00 83.44 187 SER A N 1
ATOM 1551 C CA . SER A 1 187 ? -30.284 6.941 44.731 1.00 83.44 187 SER A CA 1
ATOM 1552 C C . SER A 1 187 ? -30.525 8.226 45.536 1.00 83.44 187 SER A C 1
ATOM 1554 O O . SER A 1 187 ? -31.255 8.201 46.526 1.00 83.44 187 SER A O 1
ATOM 1556 N N . CYS A 1 188 ? -30.011 9.369 45.073 1.00 84.00 188 CYS A N 1
ATOM 1557 C CA . CYS A 1 188 ? -30.281 10.670 45.690 1.00 84.00 188 CYS A CA 1
ATOM 1558 C C . CYS A 1 188 ? -31.754 11.079 45.562 1.00 84.00 188 CYS A C 1
ATOM 1560 O O . CYS A 1 188 ? -32.333 11.594 46.517 1.00 84.00 188 CYS A O 1
ATOM 1562 N N . PHE A 1 189 ? -32.372 10.831 44.406 1.00 85.06 189 PHE A N 1
ATOM 1563 C CA . PHE A 1 189 ? -33.776 11.148 44.166 1.00 85.06 189 PHE A CA 1
ATOM 1564 C C . PHE A 1 189 ? -34.703 10.373 45.108 1.00 85.06 189 PHE A C 1
ATOM 1566 O O . PHE A 1 189 ? -35.615 10.964 45.678 1.00 85.06 189 PHE A O 1
ATOM 1573 N N . LEU A 1 190 ? -34.442 9.081 45.336 1.00 86.50 190 LEU A N 1
ATOM 1574 C CA . LEU A 1 190 ? -35.219 8.260 46.270 1.00 86.50 190 LEU A CA 1
ATOM 1575 C C . LEU A 1 190 ? -35.129 8.779 47.712 1.00 86.50 190 LEU A C 1
ATOM 1577 O O . LEU A 1 190 ? -36.146 8.844 48.400 1.00 86.50 190 LEU A O 1
ATOM 1581 N N . VAL A 1 191 ? -33.939 9.197 48.157 1.00 88.25 191 VAL A N 1
ATOM 1582 C CA . VAL A 1 191 ? -33.747 9.783 49.495 1.00 88.25 191 VAL A CA 1
ATOM 1583 C C . VAL A 1 191 ? -34.487 11.117 49.622 1.00 88.25 191 VAL A C 1
ATOM 1585 O O . VAL A 1 191 ? -35.205 11.330 50.597 1.00 88.25 191 VAL A O 1
ATOM 1588 N N . LEU A 1 192 ? -34.370 12.000 48.628 1.00 87.12 192 LEU A N 1
ATOM 1589 C CA . LEU A 1 192 ? -35.052 13.298 48.632 1.00 87.12 192 LEU A CA 1
ATOM 1590 C C . LEU A 1 192 ? -36.578 13.152 48.567 1.00 87.12 192 LEU A C 1
ATOM 1592 O O . LEU A 1 192 ? -37.287 13.853 49.284 1.00 87.12 192 LEU A O 1
ATOM 1596 N N . ALA A 1 193 ? -37.089 12.221 47.759 1.00 88.00 193 ALA A N 1
ATOM 1597 C CA . ALA A 1 193 ? -38.518 11.934 47.663 1.00 88.00 193 ALA A CA 1
ATOM 1598 C C . ALA A 1 193 ? -39.085 11.354 48.969 1.00 88.00 193 ALA A C 1
ATOM 1600 O O . ALA A 1 193 ? -40.220 11.659 49.328 1.00 88.00 193 ALA A O 1
ATOM 1601 N N . TYR A 1 194 ? -38.303 10.542 49.690 1.00 91.19 194 TYR A N 1
ATOM 1602 C CA . TYR A 1 194 ? -38.681 10.046 51.013 1.00 91.19 194 TYR A CA 1
ATOM 1603 C C . TYR A 1 194 ? -38.758 11.180 52.042 1.00 91.19 194 TYR A C 1
ATOM 1605 O O . TYR A 1 194 ? -39.752 11.284 52.755 1.00 91.19 194 TYR A O 1
ATOM 1613 N N . ILE A 1 195 ? -37.748 12.057 52.073 1.00 92.12 195 ILE A N 1
ATOM 1614 C CA . ILE A 1 195 ? -37.711 13.207 52.988 1.00 92.12 195 ILE A CA 1
ATOM 1615 C C . ILE A 1 195 ? -38.850 14.186 52.689 1.00 92.12 195 ILE A C 1
ATOM 1617 O O . ILE A 1 195 ? -39.480 14.662 53.614 1.00 92.12 195 ILE A O 1
ATOM 1621 N N . ALA A 1 196 ? -39.158 14.468 51.422 1.00 88.56 196 ALA A N 1
ATOM 1622 C CA . ALA A 1 196 ? -40.212 15.420 51.058 1.00 88.56 196 ALA A CA 1
ATOM 1623 C C . ALA A 1 196 ? -41.643 14.923 51.346 1.00 88.56 196 ALA A C 1
ATOM 1625 O O . ALA A 1 196 ? -42.590 15.706 51.284 1.00 88.56 196 ALA A O 1
ATOM 1626 N N . LYS A 1 197 ? -41.819 13.620 51.599 1.00 80.62 197 LYS A N 1
ATOM 1627 C CA . LYS A 1 197 ? -43.120 13.005 51.890 1.00 80.62 197 LYS A CA 1
ATOM 1628 C C . LYS A 1 197 ? -43.424 12.943 53.397 1.00 80.62 197 LYS A C 1
ATOM 1630 O O . LYS A 1 197 ? -44.560 12.628 53.753 1.00 80.62 197 LYS A O 1
ATOM 1635 N N . HIS A 1 198 ? -42.439 13.226 54.248 1.00 64.81 198 HIS A N 1
ATOM 1636 C CA . HIS A 1 198 ? -42.546 13.280 55.708 1.00 64.81 198 HIS A CA 1
ATOM 1637 C C . HIS A 1 198 ? -42.295 14.694 56.231 1.00 64.81 198 HIS A C 1
ATOM 1639 O O . HIS A 1 198 ? -42.850 14.991 57.310 1.00 64.81 198 HIS A O 1
#

pLDDT: mean 83.15, std 13.31, range [32.19, 97.12]